Protein AF-A0A7C4C470-F1 (afdb_monomer)

Sequence (226 aa):
KDSSDTIVRKIISLYLVGYNFITVKTKDERISTLQRNTIRELVRRKLVGTEIISETSNEIKLQTLLSHPELSIENALRRMSLITVSMHDDALQALKNLDKRLATEVIQLDDEVDRFSFYIVRQLKTAIQNERILKDIKLPNPRECLGYRVIVKFVERIADHAARIAEYILALEEKPSESVFQKIYEISIFARTAFEDAIKSLFKKDYMLADQVISKVKQYCLLKMK

Radius of gyration: 20.65 Å; Cα contacts (8 Å, |Δi|>4): 253; chains: 1; bounding box: 50×32×62 Å

Secondary structure (DSSP, 8-state):
---HHHHHHHHHHHHHHT-SEEEEE-SSSPPPHHHHHHHHHHHHHH-TTEEEEEE-SSEEEEEEPP--TT--HHHHHHHHHHHHHHHHHHHHHHHHHT-HHHHHHHHHHHHHHHHHHHHHHHHHHHHHT-HHHHHHTT-SSTTHHHHHHHHHHHHHHHHHHHHHHHHHHHH-SSPPPHHHHHHHHHHHHHHHHHHHHHHHHHHHT-HHHHHHHHHHHHHHHHHH--

Solvent-accessible surface area (backbone atoms only — not comparable to full-atom values): 12038 Å² total; per-residue (Å²): 132,82,52,58,68,55,50,50,54,52,50,51,53,44,44,39,65,47,54,43,68,49,77,52,72,48,94,90,50,68,65,48,71,67,46,52,51,53,51,51,49,45,35,76,55,40,38,73,58,42,45,80,79,44,78,60,65,34,38,38,33,36,37,44,61,84,78,62,89,84,66,33,53,66,53,40,50,52,51,35,48,51,51,33,51,48,29,44,53,44,29,52,51,15,44,73,68,59,34,51,65,52,14,52,50,31,44,58,51,39,46,55,36,51,15,41,43,44,43,42,48,14,53,41,51,43,21,64,81,29,71,67,51,24,55,75,57,69,48,96,51,66,68,55,42,57,56,52,54,52,51,46,52,53,52,46,53,50,25,53,50,24,24,50,51,12,55,52,49,62,69,50,91,68,61,68,53,70,76,56,44,53,56,51,48,56,52,51,53,51,54,49,52,48,50,53,47,44,56,49,15,61,77,66,69,33,64,69,53,40,53,49,43,54,53,51,52,53,53,50,52,64,66,73,78,108

Structure (mmCIF, N/CA/C/O backbone):
data_AF-A0A7C4C470-F1
#
_entry.id   AF-A0A7C4C470-F1
#
loop_
_atom_site.group_PDB
_atom_site.id
_atom_site.type_symbol
_atom_site.label_atom_id
_atom_site.label_alt_id
_atom_site.label_comp_id
_atom_site.label_asym_id
_atom_site.label_entity_id
_atom_site.label_seq_id
_atom_site.pdbx_PDB_ins_code
_atom_site.Cartn_x
_atom_site.Cartn_y
_atom_site.Cartn_z
_atom_site.occupancy
_atom_site.B_iso_or_equiv
_atom_site.auth_seq_id
_atom_site.auth_comp_id
_atom_site.auth_asym_id
_atom_site.auth_atom_id
_atom_site.pdbx_PDB_model_num
ATOM 1 N N . LYS A 1 1 ? -7.798 -3.168 -30.071 1.00 73.19 1 LYS A N 1
ATOM 2 C CA . LYS A 1 1 ? -6.952 -2.174 -29.366 1.00 73.19 1 LYS A CA 1
ATOM 3 C C . LYS A 1 1 ? -7.155 -2.382 -27.871 1.00 73.19 1 LYS A C 1
ATOM 5 O O . LYS A 1 1 ? -8.306 -2.497 -27.473 1.00 73.19 1 LYS A O 1
ATOM 10 N N . ASP A 1 2 ? -6.097 -2.514 -27.073 1.00 89.00 2 ASP A N 1
ATOM 11 C CA . ASP A 1 2 ? -6.257 -2.715 -25.625 1.00 89.00 2 ASP A CA 1
ATOM 12 C C . ASP A 1 2 ? -6.919 -1.491 -24.974 1.00 89.00 2 ASP A C 1
ATOM 14 O O . ASP A 1 2 ? -6.622 -0.348 -25.341 1.00 89.00 2 ASP A O 1
ATOM 18 N N . SER A 1 3 ? -7.793 -1.725 -23.993 1.00 93.44 3 SER A N 1
ATOM 19 C CA . SER A 1 3 ? -8.326 -0.657 -23.142 1.00 93.44 3 SER A CA 1
ATOM 20 C C . SER A 1 3 ? -7.224 -0.041 -22.272 1.00 93.44 3 SER A C 1
ATOM 22 O O . SER A 1 3 ? -6.200 -0.682 -22.015 1.00 93.44 3 SER A O 1
ATOM 24 N N . SER A 1 4 ? -7.441 1.182 -21.776 1.00 94.88 4 SER A N 1
ATOM 25 C CA . SER A 1 4 ? -6.512 1.834 -20.841 1.00 94.88 4 SER A CA 1
ATOM 26 C C . SER A 1 4 ? -6.208 0.947 -19.627 1.00 94.88 4 SER A C 1
ATOM 28 O O . SER A 1 4 ? -5.040 0.751 -19.301 1.00 94.88 4 SER A O 1
ATOM 30 N N . ASP A 1 5 ? -7.216 0.298 -19.041 1.00 95.00 5 ASP A N 1
ATOM 31 C CA . ASP A 1 5 ? -7.024 -0.597 -17.888 1.00 95.00 5 ASP A CA 1
ATOM 32 C C . ASP A 1 5 ? -6.177 -1.825 -18.225 1.00 95.00 5 ASP A C 1
ATOM 34 O O . ASP A 1 5 ? -5.382 -2.304 -17.415 1.00 95.00 5 ASP A O 1
ATOM 38 N N . THR A 1 6 ? -6.329 -2.358 -19.439 1.00 96.75 6 THR A N 1
ATOM 39 C CA . THR A 1 6 ? -5.527 -3.498 -19.894 1.00 96.75 6 THR A CA 1
ATOM 40 C C . THR A 1 6 ? -4.066 -3.094 -20.056 1.00 96.75 6 THR A C 1
ATOM 42 O O . THR A 1 6 ? -3.177 -3.850 -19.659 1.00 96.75 6 THR A O 1
ATOM 45 N N . ILE A 1 7 ? -3.810 -1.889 -20.570 1.00 96.25 7 ILE A N 1
ATOM 46 C CA . ILE A 1 7 ? -2.459 -1.325 -20.661 1.00 96.25 7 ILE A CA 1
ATOM 47 C C . ILE A 1 7 ? -1.867 -1.138 -19.260 1.00 96.25 7 ILE A C 1
ATOM 49 O O . ILE A 1 7 ? -0.745 -1.583 -19.018 1.00 96.25 7 ILE A O 1
ATOM 53 N N . VAL A 1 8 ? -2.634 -0.572 -18.323 1.00 97.25 8 VAL A N 1
ATOM 54 C CA . VAL A 1 8 ? -2.222 -0.405 -16.921 1.00 97.25 8 VAL A CA 1
ATOM 55 C C . VAL A 1 8 ? -1.815 -1.741 -16.302 1.00 97.25 8 VAL A C 1
ATOM 57 O O . VAL A 1 8 ? -0.697 -1.868 -15.802 1.00 97.25 8 VAL A O 1
ATOM 60 N N . ARG A 1 9 ? -2.668 -2.769 -16.403 1.00 97.56 9 ARG A N 1
ATOM 61 C CA . ARG A 1 9 ? -2.375 -4.108 -15.861 1.00 97.56 9 ARG A CA 1
ATOM 62 C C . ARG A 1 9 ? -1.108 -4.717 -16.462 1.00 97.56 9 ARG A C 1
ATOM 64 O O . ARG A 1 9 ? -0.321 -5.322 -15.731 1.00 97.56 9 ARG A O 1
ATOM 71 N N . LYS A 1 10 ? -0.878 -4.543 -17.769 1.00 97.69 10 LYS A N 1
ATOM 72 C CA . LYS A 1 10 ? 0.341 -5.022 -18.443 1.00 97.69 10 LYS A CA 1
ATOM 73 C C . LYS A 1 10 ? 1.591 -4.299 -17.940 1.00 97.69 10 LYS A C 1
ATOM 75 O O . LYS A 1 10 ? 2.573 -4.966 -17.619 1.00 97.69 10 LYS A O 1
ATOM 80 N N . ILE A 1 11 ? 1.549 -2.970 -17.822 1.00 98.12 11 ILE A N 1
ATOM 81 C CA . ILE A 1 11 ? 2.679 -2.175 -17.314 1.00 98.12 11 ILE A CA 1
ATOM 82 C C . ILE A 1 11 ? 2.996 -2.564 -15.867 1.00 98.12 11 ILE A C 1
ATOM 84 O O . ILE A 1 11 ? 4.151 -2.865 -15.574 1.00 98.12 11 ILE A O 1
ATOM 88 N N . ILE A 1 12 ? 1.989 -2.632 -14.985 1.00 97.88 12 ILE A N 1
ATOM 89 C CA . ILE A 1 12 ? 2.172 -3.060 -13.588 1.00 97.88 12 ILE A CA 1
ATOM 90 C C . ILE A 1 12 ? 2.790 -4.459 -13.542 1.00 97.88 12 ILE A C 1
ATOM 92 O O . ILE A 1 12 ? 3.759 -4.677 -12.824 1.00 97.88 12 ILE A O 1
ATOM 96 N N . SER A 1 13 ? 2.292 -5.406 -14.340 1.00 97.69 13 SER A N 1
ATOM 97 C CA . SER A 1 13 ? 2.820 -6.777 -14.357 1.00 97.69 13 SER A CA 1
ATOM 98 C C . SER A 1 13 ? 4.306 -6.819 -14.728 1.00 97.69 13 SER A C 1
ATOM 100 O O . SER A 1 13 ? 5.096 -7.456 -14.030 1.00 97.69 13 SER A O 1
ATOM 102 N N . LEU A 1 14 ? 4.706 -6.102 -15.783 1.00 97.12 14 LEU A N 1
ATOM 103 C CA . LEU A 1 14 ? 6.106 -6.014 -16.213 1.00 97.12 14 LEU A CA 1
ATOM 104 C C . LEU A 1 14 ? 6.978 -5.285 -15.179 1.00 97.12 14 LEU A C 1
ATOM 106 O O . LEU A 1 14 ? 8.097 -5.721 -14.899 1.00 97.12 14 LEU A O 1
ATOM 110 N N . TYR A 1 15 ? 6.452 -4.224 -14.561 1.00 96.38 15 TYR A N 1
ATOM 111 C CA . TYR A 1 15 ? 7.124 -3.521 -13.472 1.00 96.38 15 TYR A CA 1
ATOM 112 C C . TYR A 1 15 ? 7.362 -4.447 -12.275 1.00 96.38 15 TYR A C 1
ATOM 114 O O . TYR A 1 15 ? 8.484 -4.541 -11.781 1.00 96.38 15 TYR A O 1
ATOM 122 N N . LEU A 1 16 ? 6.345 -5.188 -11.836 1.00 95.31 16 LEU A N 1
ATOM 123 C CA . LEU A 1 16 ? 6.461 -6.096 -10.699 1.00 95.31 16 LEU A CA 1
ATOM 124 C C . LEU A 1 16 ? 7.434 -7.245 -10.974 1.00 95.31 16 LEU A C 1
ATOM 126 O O . LEU A 1 16 ? 8.057 -7.730 -10.039 1.00 95.31 16 LEU A O 1
ATOM 130 N N . VAL A 1 17 ? 7.566 -7.709 -12.221 1.00 93.06 17 VAL A N 1
ATOM 131 C CA . VAL A 1 17 ? 8.538 -8.757 -12.591 1.00 93.06 17 VAL A CA 1
ATOM 132 C C . VAL A 1 17 ? 9.989 -8.258 -12.536 1.00 93.06 17 VAL A C 1
ATOM 134 O O . VAL A 1 17 ? 10.883 -9.073 -12.345 1.00 93.06 17 VAL A O 1
ATOM 137 N N . GLY A 1 18 ? 10.228 -6.946 -12.629 1.00 90.56 18 GLY A N 1
ATOM 138 C CA . GLY A 1 18 ? 11.573 -6.366 -12.535 1.00 90.56 18 GLY A CA 1
ATOM 139 C C . GLY A 1 18 ? 12.142 -5.840 -13.855 1.00 90.56 18 GLY A C 1
ATOM 140 O O . GLY A 1 18 ? 13.315 -5.480 -13.908 1.00 90.56 18 GLY A O 1
ATOM 141 N N . TYR A 1 19 ? 11.344 -5.740 -14.928 1.00 93.06 19 TYR A N 1
ATOM 142 C CA . TYR A 1 19 ? 11.820 -5.147 -16.185 1.00 93.06 19 TYR A CA 1
ATOM 143 C C . TYR A 1 19 ? 12.170 -3.668 -15.993 1.00 93.06 19 TYR A C 1
ATOM 145 O O . TYR A 1 19 ? 11.363 -2.904 -15.464 1.00 93.06 19 TYR A O 1
ATOM 153 N N . ASN A 1 20 ? 13.372 -3.257 -16.404 1.00 92.38 20 ASN A N 1
ATOM 154 C CA . ASN A 1 20 ? 13.827 -1.861 -16.310 1.00 92.38 20 ASN A CA 1
ATOM 155 C C . ASN A 1 20 ? 13.357 -0.997 -17.481 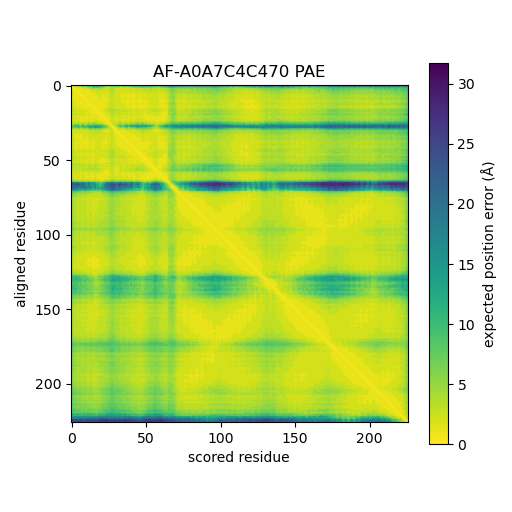1.00 92.38 20 ASN A C 1
ATOM 157 O O . ASN A 1 20 ? 13.282 0.213 -17.334 1.00 92.38 20 ASN A O 1
ATOM 161 N N . PHE A 1 21 ? 13.036 -1.603 -18.623 1.00 96.25 21 PHE A N 1
ATOM 162 C CA . PHE A 1 21 ? 12.519 -0.903 -19.792 1.00 96.25 21 PHE A CA 1
ATOM 163 C C . PHE A 1 21 ? 11.187 -1.519 -20.197 1.00 96.25 21 PHE A C 1
ATOM 165 O O . PHE A 1 21 ? 11.098 -2.730 -20.410 1.00 96.25 21 PHE A O 1
ATOM 172 N N . ILE A 1 22 ? 10.155 -0.687 -20.315 1.00 97.81 22 ILE A N 1
ATOM 173 C CA . ILE A 1 22 ? 8.828 -1.096 -20.783 1.00 97.81 22 ILE A CA 1
ATOM 174 C C . ILE A 1 22 ? 8.473 -0.206 -21.967 1.00 97.81 22 ILE A C 1
ATOM 176 O O . ILE A 1 22 ? 8.469 1.015 -21.853 1.00 97.81 22 ILE A O 1
ATOM 180 N N . THR A 1 23 ? 8.181 -0.812 -23.117 1.00 97.81 23 THR A N 1
ATOM 181 C CA . THR A 1 23 ? 7.761 -0.081 -24.320 1.00 97.81 23 THR A CA 1
ATOM 182 C C . THR A 1 23 ? 6.313 -0.415 -24.645 1.00 97.81 23 THR A C 1
ATOM 184 O O . THR A 1 23 ? 5.984 -1.566 -24.938 1.00 97.81 23 THR A O 1
ATOM 187 N N . VAL A 1 24 ? 5.452 0.597 -24.614 1.00 96.69 24 VAL A N 1
ATOM 188 C CA . VAL A 1 24 ? 4.072 0.521 -25.096 1.00 96.69 24 VAL A CA 1
ATOM 189 C C . VAL A 1 24 ? 4.072 1.005 -26.538 1.00 96.69 24 VAL A C 1
ATOM 191 O O . VAL A 1 24 ? 4.379 2.165 -26.786 1.00 96.69 24 VAL A O 1
ATOM 194 N N . LYS A 1 25 ? 3.744 0.131 -27.494 1.00 94.94 25 LYS A N 1
ATOM 195 C CA . LYS A 1 25 ? 3.747 0.465 -28.925 1.00 94.94 25 LYS A CA 1
ATOM 196 C C . LYS A 1 25 ? 2.486 -0.006 -29.638 1.00 94.94 25 LYS A C 1
ATOM 198 O O . LYS A 1 25 ? 1.935 -1.059 -29.310 1.00 94.94 25 LYS A O 1
ATOM 203 N N . THR A 1 26 ? 2.074 0.740 -30.652 1.00 92.19 26 THR A N 1
ATOM 204 C CA . THR A 1 26 ? 0.993 0.394 -31.585 1.00 92.19 26 THR A CA 1
ATOM 205 C C . THR A 1 26 ? 1.560 0.250 -32.999 1.00 92.19 26 THR A C 1
ATOM 207 O O . THR A 1 26 ? 2.539 0.906 -33.345 1.00 92.19 26 THR A O 1
ATOM 210 N N . LYS A 1 27 ? 0.984 -0.651 -33.810 1.00 83.00 27 LYS A N 1
ATOM 211 C CA . LYS A 1 27 ? 1.478 -0.924 -35.173 1.00 83.00 27 LYS A CA 1
ATOM 212 C C . LYS A 1 27 ? 1.103 0.193 -36.153 1.00 83.00 27 LYS A C 1
ATOM 214 O O . LYS A 1 27 ? 1.997 0.819 -36.701 1.00 83.00 27 LYS A O 1
ATOM 219 N N . ASP A 1 28 ? -0.192 0.493 -36.274 1.00 77.50 28 ASP A N 1
ATOM 220 C CA . ASP A 1 28 ? -0.704 1.349 -37.361 1.00 77.50 28 ASP A CA 1
ATOM 221 C C . ASP A 1 28 ? -1.528 2.554 -36.876 1.00 77.50 28 ASP A C 1
ATOM 223 O O . ASP A 1 28 ? -1.956 3.393 -37.661 1.00 77.50 28 ASP A O 1
ATOM 227 N N . GLU A 1 29 ? -1.756 2.674 -35.567 1.00 85.31 29 GLU A N 1
ATOM 228 C CA . GLU A 1 29 ? -2.617 3.712 -34.996 1.00 85.31 29 GLU A CA 1
ATOM 229 C C . GLU A 1 29 ? -1.885 4.566 -33.969 1.00 85.31 29 GLU A C 1
ATOM 231 O O . GLU A 1 29 ? -0.966 4.105 -33.295 1.00 85.31 29 GLU A O 1
ATOM 236 N N . ARG A 1 30 ? -2.361 5.796 -33.759 1.00 91.69 30 ARG A N 1
ATOM 237 C CA . ARG A 1 30 ? -1.911 6.611 -32.631 1.00 91.69 30 ARG A CA 1
ATOM 238 C C . ARG A 1 30 ? -2.409 6.031 -31.304 1.00 91.69 30 ARG A C 1
ATOM 240 O O . ARG A 1 30 ? -3.561 5.590 -31.191 1.00 91.69 30 ARG A O 1
ATOM 247 N N . ILE A 1 31 ? -1.558 6.092 -30.283 1.00 94.31 31 ILE A N 1
ATOM 248 C CA . ILE A 1 31 ? -1.981 5.940 -28.883 1.00 94.31 31 ILE A CA 1
ATOM 249 C C . ILE A 1 31 ? -2.969 7.078 -28.597 1.00 94.31 31 ILE A C 1
ATOM 251 O O . ILE A 1 31 ? -2.751 8.201 -29.057 1.00 94.31 31 ILE A O 1
ATOM 255 N N . SER A 1 32 ? -4.087 6.818 -27.922 1.00 94.56 32 SER A N 1
ATOM 256 C CA . SER A 1 32 ? -5.081 7.871 -27.663 1.00 94.56 32 SER A CA 1
ATOM 257 C C . SER A 1 32 ? -4.629 8.812 -26.541 1.00 94.56 32 SER A C 1
ATOM 259 O O . SER A 1 32 ? -3.809 8.446 -25.699 1.00 94.56 32 SER A O 1
ATOM 261 N N . THR A 1 33 ? -5.178 10.029 -26.491 1.00 94.75 33 THR A N 1
ATOM 262 C CA . THR A 1 33 ? -4.911 10.973 -25.388 1.00 94.75 33 THR A CA 1
ATOM 263 C C . THR A 1 33 ? -5.307 10.390 -24.032 1.00 94.75 33 THR A C 1
ATOM 265 O O . THR A 1 33 ? -4.574 10.550 -23.061 1.00 94.75 33 THR A O 1
ATOM 268 N N . LEU A 1 34 ? -6.413 9.640 -23.979 1.00 95.19 34 LEU A N 1
ATOM 269 C CA . LEU A 1 34 ? -6.835 8.929 -22.775 1.00 95.19 34 LEU A CA 1
ATOM 270 C C . LEU A 1 34 ? -5.771 7.921 -22.320 1.00 95.19 34 LEU A C 1
ATOM 272 O O . LEU A 1 34 ? -5.354 7.964 -21.171 1.00 95.19 34 LEU A O 1
ATOM 276 N N . GLN A 1 35 ? -5.281 7.065 -23.224 1.00 95.81 35 GLN A N 1
ATOM 277 C CA . GLN A 1 35 ? -4.246 6.075 -22.900 1.00 95.81 35 GLN A CA 1
ATOM 278 C C . GLN A 1 35 ? -2.951 6.739 -22.413 1.00 95.81 35 GLN A C 1
ATOM 280 O O . GLN A 1 35 ? -2.376 6.290 -21.424 1.00 95.81 35 GLN A O 1
ATOM 285 N N . ARG A 1 36 ? -2.519 7.832 -23.059 1.00 95.88 36 ARG A N 1
ATOM 286 C CA . ARG A 1 36 ? -1.349 8.616 -22.622 1.00 95.88 36 ARG A CA 1
ATOM 287 C C . ARG A 1 36 ? -1.507 9.123 -21.198 1.00 95.88 36 ARG A C 1
ATOM 289 O O . ARG A 1 36 ? -0.630 8.905 -20.369 1.00 95.88 36 ARG A O 1
ATOM 296 N N . ASN A 1 37 ? -2.633 9.774 -20.914 1.00 96.81 37 ASN A N 1
ATOM 297 C CA . ASN A 1 37 ? -2.895 10.341 -19.597 1.00 96.81 37 ASN A CA 1
ATOM 298 C C . ASN A 1 37 ? -2.976 9.242 -18.533 1.00 96.81 37 ASN A C 1
ATOM 300 O O . ASN A 1 37 ? -2.362 9.384 -17.482 1.00 96.81 37 ASN A O 1
ATOM 304 N N . THR A 1 38 ? -3.621 8.109 -18.829 1.00 97.12 38 THR A N 1
ATOM 305 C CA . THR A 1 38 ? -3.645 6.962 -17.912 1.00 97.12 38 THR A CA 1
ATOM 306 C C . THR A 1 38 ? -2.239 6.424 -17.619 1.00 97.12 38 THR A C 1
ATOM 308 O O . THR A 1 38 ? -1.931 6.126 -16.469 1.00 97.12 38 THR A O 1
ATOM 311 N N . ILE A 1 39 ? -1.364 6.319 -18.627 1.00 97.69 39 ILE A N 1
ATOM 312 C CA . ILE A 1 39 ? 0.020 5.856 -18.429 1.00 97.69 39 ILE A CA 1
ATOM 313 C C . ILE A 1 39 ? 0.816 6.859 -17.584 1.00 97.69 39 ILE A C 1
ATOM 315 O O . ILE A 1 39 ? 1.524 6.444 -16.669 1.00 97.69 39 ILE A O 1
ATOM 319 N N . ARG A 1 40 ? 0.677 8.165 -17.844 1.00 97.38 40 ARG A N 1
ATOM 320 C CA . ARG A 1 40 ? 1.327 9.223 -17.048 1.00 97.38 40 ARG A CA 1
ATOM 321 C C . ARG A 1 40 ? 0.899 9.173 -15.585 1.00 97.38 40 ARG A C 1
ATOM 323 O O . ARG A 1 40 ? 1.754 9.187 -14.703 1.00 97.38 40 ARG A O 1
ATOM 330 N N . GLU A 1 41 ? -0.402 9.046 -15.333 1.00 96.75 41 GLU A N 1
ATOM 331 C CA . GLU A 1 41 ? -0.938 8.926 -13.976 1.00 96.75 41 GLU A CA 1
ATOM 332 C C . GLU A 1 41 ? -0.441 7.665 -13.271 1.00 96.75 41 GLU A C 1
ATOM 334 O O . GLU A 1 41 ? 0.001 7.740 -12.126 1.00 96.75 41 GLU A O 1
ATOM 339 N N . LEU A 1 42 ? -0.433 6.522 -13.964 1.00 97.00 42 LEU A N 1
ATOM 340 C CA . LEU A 1 42 ? 0.104 5.276 -13.421 1.00 97.00 42 LEU A CA 1
ATOM 341 C C . LEU A 1 42 ? 1.568 5.434 -12.991 1.00 97.00 42 LEU A C 1
ATOM 343 O O . LEU A 1 42 ? 1.925 5.059 -11.873 1.00 97.00 42 LEU A O 1
ATOM 347 N N . VAL A 1 43 ? 2.408 5.981 -13.874 1.00 95.75 43 VAL A N 1
ATOM 348 C CA . VAL A 1 43 ? 3.839 6.175 -13.607 1.00 95.75 43 VAL A CA 1
ATOM 349 C C . VAL A 1 43 ? 4.032 7.084 -12.394 1.00 95.75 43 VAL A C 1
ATOM 351 O O . VAL A 1 43 ? 4.713 6.696 -11.445 1.00 95.75 43 VAL A O 1
ATOM 354 N N . ARG A 1 44 ? 3.353 8.237 -12.375 1.00 93.94 44 ARG A N 1
ATOM 355 C CA . ARG A 1 44 ? 3.454 9.229 -11.297 1.00 93.94 44 ARG A CA 1
ATOM 356 C C . ARG A 1 44 ? 3.005 8.683 -9.94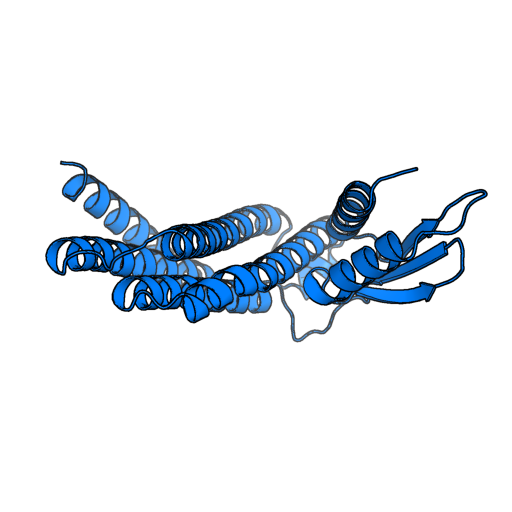1 1.00 93.94 44 ARG A C 1
ATOM 358 O O . ARG A 1 44 ? 3.665 8.941 -8.936 1.00 93.94 44 ARG A O 1
ATOM 365 N N . ARG A 1 45 ? 1.875 7.969 -9.910 1.00 93.69 45 ARG A N 1
ATOM 366 C CA . ARG A 1 45 ? 1.195 7.596 -8.660 1.00 93.69 45 ARG A CA 1
ATOM 367 C C . ARG A 1 45 ? 1.596 6.228 -8.119 1.00 93.69 45 ARG A C 1
ATOM 369 O O . ARG A 1 45 ? 1.570 6.053 -6.913 1.00 93.69 45 ARG A O 1
ATOM 376 N N . LYS A 1 46 ? 1.963 5.257 -8.963 1.00 94.25 46 LYS A N 1
ATOM 377 C CA . LYS A 1 46 ? 2.131 3.854 -8.522 1.00 94.25 46 LYS A CA 1
ATOM 378 C C . LYS A 1 46 ? 3.530 3.279 -8.739 1.00 94.25 46 LYS A C 1
ATOM 380 O O . LYS A 1 46 ? 3.902 2.338 -8.044 1.00 94.25 46 LYS A O 1
ATOM 385 N N . LEU A 1 47 ? 4.314 3.785 -9.695 1.00 94.62 47 LEU A N 1
ATOM 386 C CA . LEU A 1 47 ? 5.546 3.114 -10.138 1.00 94.62 47 LEU A CA 1
ATOM 387 C C . LEU A 1 47 ? 6.803 3.857 -9.674 1.00 94.62 47 LEU A C 1
ATOM 389 O O . LEU A 1 47 ? 7.420 4.607 -10.428 1.00 94.62 47 LEU A O 1
ATOM 393 N N . VAL A 1 48 ? 7.216 3.618 -8.427 1.00 92.19 48 VAL A N 1
ATOM 394 C CA . VAL A 1 48 ? 8.424 4.231 -7.845 1.00 92.19 48 VAL A CA 1
ATOM 395 C C . VAL A 1 48 ? 9.643 4.037 -8.751 1.00 92.19 48 VAL A C 1
ATOM 397 O O . VAL A 1 48 ? 9.920 2.921 -9.205 1.00 92.19 48 VAL A O 1
ATOM 400 N N . GLY A 1 49 ? 10.370 5.136 -8.983 1.00 90.69 49 GLY A N 1
ATOM 401 C CA . GLY A 1 49 ? 11.608 5.168 -9.763 1.00 90.69 49 GLY A CA 1
ATOM 402 C C . GLY A 1 49 ? 11.414 4.980 -11.267 1.00 90.69 49 GLY A C 1
ATOM 403 O O . GLY A 1 49 ? 12.392 4.703 -11.955 1.00 90.69 49 GLY A O 1
ATOM 404 N N . THR A 1 50 ? 10.180 5.063 -11.772 1.00 94.12 50 THR A N 1
ATOM 405 C CA . THR A 1 50 ? 9.878 4.923 -13.201 1.00 94.12 50 THR A CA 1
ATOM 406 C C . THR A 1 50 ? 9.631 6.281 -13.831 1.00 94.12 50 THR A C 1
ATOM 408 O O . THR A 1 50 ? 8.827 7.050 -13.325 1.00 94.12 50 THR A O 1
ATOM 411 N N . GLU A 1 51 ? 10.275 6.528 -14.966 1.00 95.38 51 GLU A N 1
ATOM 412 C CA . GLU A 1 51 ? 10.149 7.758 -15.743 1.00 95.38 51 GLU A CA 1
ATOM 413 C C . GLU A 1 51 ? 9.744 7.450 -17.185 1.00 95.38 51 GLU A C 1
ATOM 415 O O . GLU A 1 51 ? 10.088 6.401 -17.742 1.00 95.38 51 GLU A O 1
ATOM 420 N N . ILE A 1 52 ? 9.023 8.381 -17.810 1.00 97.19 52 ILE A N 1
ATOM 421 C CA . ILE A 1 52 ? 8.741 8.336 -19.248 1.00 97.19 52 ILE A CA 1
ATOM 422 C C . ILE A 1 52 ? 9.920 8.992 -19.968 1.00 97.19 52 ILE A C 1
ATOM 424 O O . ILE A 1 52 ? 10.081 10.207 -19.917 1.00 97.19 52 ILE A O 1
ATOM 428 N N . ILE A 1 53 ? 10.737 8.193 -20.654 1.00 97.19 53 ILE A N 1
ATOM 429 C CA . ILE A 1 53 ? 11.968 8.676 -21.309 1.00 97.19 53 ILE A CA 1
ATOM 430 C C . ILE A 1 53 ? 11.762 9.071 -22.773 1.00 97.19 53 ILE A C 1
ATOM 432 O O . ILE A 1 53 ? 12.589 9.762 -23.361 1.00 97.19 53 ILE A O 1
ATOM 436 N N . SER A 1 54 ? 10.682 8.602 -23.394 1.00 96.44 54 SER A N 1
ATOM 437 C CA . SER A 1 54 ? 10.324 8.958 -24.764 1.00 96.44 54 SER A CA 1
ATOM 438 C C . SER A 1 54 ? 8.837 8.738 -24.986 1.00 96.44 54 SER A C 1
ATOM 440 O O . SER A 1 54 ? 8.276 7.728 -24.553 1.00 96.44 54 SER A O 1
ATOM 442 N N . GLU A 1 55 ? 8.208 9.675 -25.685 1.00 95.31 55 GLU A N 1
ATOM 443 C CA . GLU A 1 55 ? 6.805 9.605 -26.061 1.00 95.31 55 GLU A CA 1
ATOM 444 C C . GLU A 1 55 ? 6.628 10.126 -27.490 1.00 95.31 55 GLU A C 1
ATOM 446 O O . GLU A 1 55 ? 6.968 11.265 -27.809 1.00 95.31 55 GLU A O 1
ATOM 451 N N . THR A 1 56 ? 6.083 9.279 -28.358 1.00 94.81 56 THR A N 1
ATOM 452 C CA . THR A 1 56 ? 5.743 9.602 -29.744 1.00 94.81 56 THR A CA 1
ATOM 453 C C . THR A 1 56 ? 4.252 9.354 -29.999 1.00 94.81 56 THR A C 1
ATOM 455 O O . THR A 1 56 ? 3.450 9.063 -29.102 1.00 94.81 56 THR A O 1
ATOM 458 N N . SER A 1 57 ? 3.827 9.486 -31.259 1.00 93.44 57 SER A N 1
ATOM 459 C CA . SER A 1 57 ? 2.421 9.295 -31.611 1.00 93.44 57 SER A CA 1
ATOM 460 C C . SER A 1 57 ? 1.940 7.838 -31.460 1.00 93.44 57 SER A C 1
ATOM 462 O O . SER A 1 57 ? 0.754 7.627 -31.187 1.00 93.44 57 SER A O 1
ATOM 464 N N . ASN A 1 58 ? 2.845 6.860 -31.562 1.00 94.81 58 ASN A N 1
ATOM 465 C CA . ASN A 1 58 ? 2.576 5.415 -31.552 1.00 94.81 58 ASN A CA 1
ATOM 466 C C . ASN A 1 58 ? 3.446 4.618 -30.555 1.00 94.81 58 ASN A C 1
ATOM 468 O O . ASN A 1 58 ? 3.311 3.398 -30.476 1.00 94.81 58 AS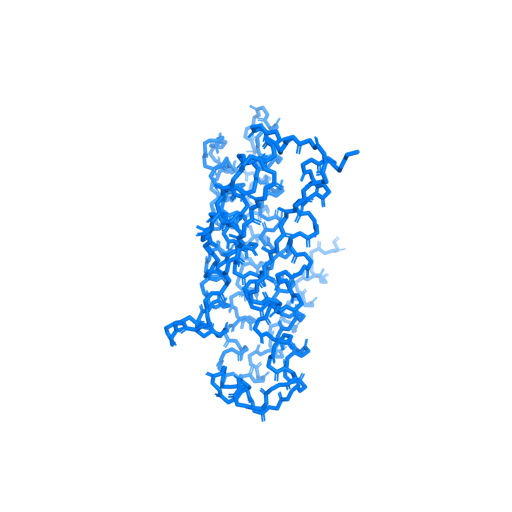N A O 1
ATOM 472 N N . GLU A 1 59 ? 4.321 5.274 -29.787 1.00 96.25 59 GLU A N 1
ATOM 473 C CA . GLU A 1 59 ? 5.222 4.621 -28.832 1.00 96.25 59 GLU A CA 1
ATOM 474 C C . G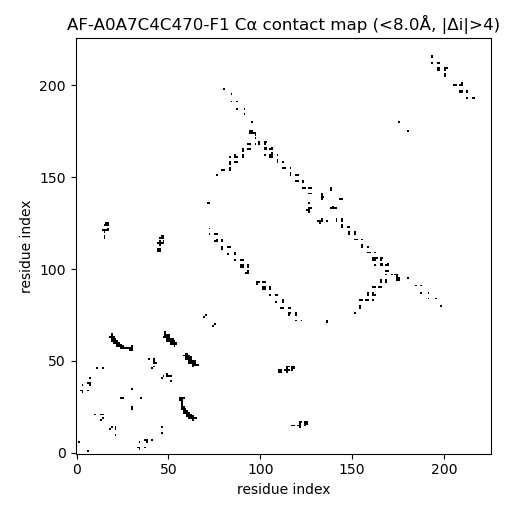LU A 1 59 ? 5.373 5.434 -27.534 1.00 96.25 59 GLU A C 1
ATOM 476 O O . GLU A 1 59 ? 5.473 6.658 -27.568 1.00 96.25 59 GLU A O 1
ATOM 481 N N . ILE A 1 60 ? 5.416 4.753 -26.387 1.00 97.81 60 ILE A N 1
ATOM 482 C CA . ILE A 1 60 ? 5.804 5.310 -25.084 1.00 97.81 60 ILE A CA 1
ATOM 483 C C . ILE A 1 60 ? 6.837 4.376 -24.457 1.00 97.81 60 ILE A C 1
ATOM 485 O O . ILE A 1 60 ? 6.587 3.175 -24.319 1.00 97.81 60 ILE A O 1
ATOM 489 N N . LYS A 1 61 ? 7.985 4.924 -24.057 1.00 98.06 61 LYS A N 1
ATOM 490 C CA . LYS A 1 61 ? 9.062 4.192 -23.381 1.00 98.06 61 LYS A CA 1
ATOM 491 C C . LYS A 1 61 ? 9.160 4.619 -21.928 1.00 98.06 61 LYS A C 1
ATOM 493 O O . LYS A 1 61 ? 9.333 5.798 -21.627 1.00 98.06 61 LYS A O 1
ATOM 498 N N . LEU A 1 62 ? 9.085 3.631 -21.049 1.00 98.00 62 LEU A N 1
ATOM 499 C CA . LEU A 1 62 ? 9.256 3.770 -19.613 1.00 98.00 62 LEU A CA 1
ATOM 500 C C . LEU A 1 62 ? 10.610 3.190 -19.220 1.00 98.00 62 LEU A C 1
ATOM 502 O O . LEU A 1 62 ? 10.975 2.108 -19.695 1.00 98.00 62 LEU A O 1
ATOM 506 N N . GLN A 1 63 ? 11.308 3.875 -18.325 1.00 96.62 63 GLN A N 1
ATOM 507 C CA . GLN A 1 63 ? 12.530 3.381 -17.710 1.00 96.62 63 GLN A CA 1
ATOM 508 C C . GLN A 1 63 ? 12.400 3.420 -16.193 1.00 96.62 63 GLN A C 1
ATOM 510 O O . GLN A 1 63 ? 12.139 4.472 -15.621 1.00 96.62 63 GLN A O 1
ATOM 515 N N . THR A 1 64 ? 12.621 2.283 -15.542 1.00 93.06 64 THR A N 1
ATOM 516 C CA . THR A 1 64 ? 12.786 2.213 -14.092 1.00 93.06 64 THR A CA 1
ATOM 517 C C . THR A 1 64 ? 14.269 2.304 -13.756 1.00 93.06 64 THR A C 1
ATOM 519 O O . THR A 1 64 ? 15.061 1.450 -14.164 1.00 93.06 64 THR A O 1
ATOM 522 N N . LEU A 1 65 ? 14.650 3.344 -13.022 1.00 84.06 65 LEU A N 1
ATOM 523 C CA . LEU A 1 65 ? 16.022 3.587 -12.592 1.00 84.06 65 LEU A CA 1
ATOM 524 C C . LEU A 1 65 ? 16.315 2.787 -11.315 1.00 84.06 65 LEU A C 1
ATOM 526 O O . LEU A 1 65 ? 15.533 2.794 -10.363 1.00 84.06 65 LEU A O 1
ATOM 530 N N . LEU A 1 66 ? 17.433 2.056 -11.306 1.00 66.31 66 LEU A N 1
ATOM 531 C CA . LEU A 1 66 ? 17.820 1.210 -10.178 1.00 66.31 66 LEU A CA 1
ATOM 532 C C . LEU A 1 66 ? 18.432 2.037 -9.033 1.00 66.31 66 LEU A C 1
ATOM 534 O O . LEU A 1 66 ? 19.441 2.710 -9.206 1.00 66.31 66 LEU A O 1
ATOM 538 N N . SER A 1 67 ? 17.794 1.881 -7.869 1.00 60.03 67 SER A N 1
ATOM 539 C CA . SER A 1 67 ? 18.198 2.188 -6.487 1.00 60.03 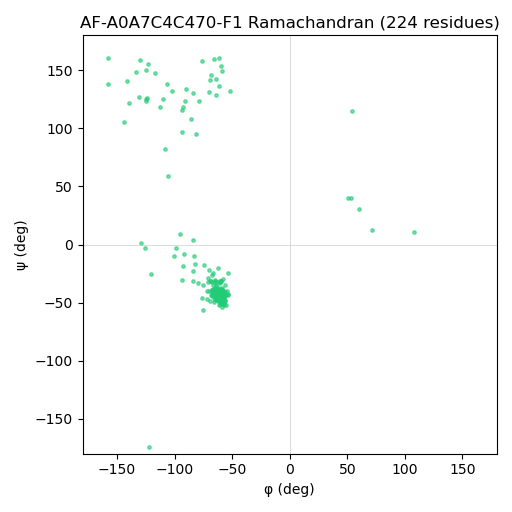67 SER A CA 1
ATOM 540 C C . SER A 1 67 ? 18.671 3.602 -6.141 1.00 60.03 67 SER A C 1
ATOM 542 O O . SER A 1 67 ? 19.783 4.017 -6.457 1.00 60.03 67 SER A O 1
ATOM 544 N N . HIS A 1 68 ? 17.866 4.248 -5.295 1.00 55.72 68 HIS A N 1
ATOM 545 C CA . HIS A 1 68 ? 18.332 5.221 -4.318 1.00 55.72 68 HIS A CA 1
ATOM 546 C C . HIS A 1 68 ? 18.628 4.465 -3.004 1.00 55.72 68 HIS A C 1
ATOM 548 O O . HIS A 1 68 ? 17.716 3.801 -2.500 1.00 55.72 68 HIS A O 1
ATOM 554 N N . PRO A 1 69 ? 19.848 4.525 -2.435 1.00 57.47 69 PRO A N 1
ATOM 555 C CA . PRO A 1 69 ? 20.193 3.832 -1.185 1.00 57.47 69 PRO A CA 1
ATOM 556 C C . PRO A 1 69 ? 19.251 4.150 -0.010 1.00 57.47 69 PRO A C 1
ATOM 558 O O . PRO A 1 69 ? 19.107 3.347 0.910 1.00 57.47 69 PRO A O 1
ATOM 561 N N . GLU A 1 70 ? 18.583 5.305 -0.046 1.00 60.03 70 GLU A N 1
ATOM 562 C CA . GLU A 1 70 ? 17.681 5.760 1.017 1.00 60.03 70 GLU A CA 1
ATOM 563 C C . GLU A 1 70 ? 16.331 5.018 1.049 1.00 60.03 70 GLU A C 1
ATOM 565 O O . GLU A 1 70 ? 15.658 5.019 2.086 1.00 60.03 70 GLU A O 1
ATOM 570 N N . LEU A 1 71 ? 15.939 4.335 -0.036 1.00 73.56 71 LEU A N 1
ATOM 571 C CA . LEU A 1 71 ? 14.670 3.603 -0.122 1.00 73.56 71 LEU A CA 1
ATOM 572 C C . LEU A 1 71 ? 14.869 2.083 -0.035 1.0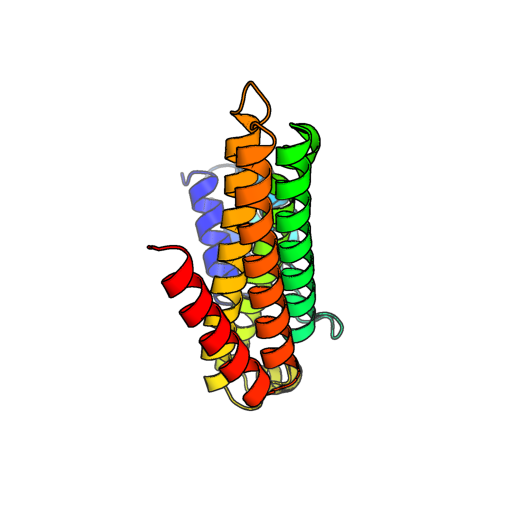0 73.56 71 LEU A C 1
ATOM 574 O O . LEU A 1 71 ? 14.496 1.334 -0.929 1.00 73.56 71 LEU A O 1
ATOM 578 N N . SER A 1 72 ? 15.456 1.598 1.058 1.00 84.25 72 SER A N 1
ATOM 579 C CA . SER A 1 72 ? 15.510 0.154 1.331 1.00 84.25 72 SER A CA 1
ATOM 580 C C . SER A 1 72 ? 14.103 -0.455 1.474 1.00 84.25 72 SER A C 1
ATOM 582 O O . SER A 1 72 ? 13.137 0.251 1.771 1.00 84.25 72 SER A O 1
ATOM 584 N N . ILE A 1 73 ? 13.980 -1.783 1.328 1.00 88.12 73 ILE A N 1
ATOM 585 C CA . ILE A 1 73 ? 12.711 -2.496 1.582 1.00 88.12 73 ILE A CA 1
ATOM 586 C C . ILE A 1 73 ? 12.211 -2.239 3.004 1.00 88.12 73 ILE A C 1
ATOM 588 O O . ILE A 1 73 ? 11.020 -2.020 3.203 1.00 88.12 73 ILE A O 1
ATOM 592 N N . GLU A 1 74 ? 13.115 -2.219 3.983 1.00 88.81 74 GLU A N 1
ATOM 593 C CA . GLU A 1 74 ? 12.761 -1.942 5.372 1.00 88.81 74 GLU A CA 1
ATOM 594 C C . GLU A 1 74 ? 12.216 -0.517 5.539 1.00 88.81 74 GLU A C 1
ATOM 596 O O . GLU A 1 74 ? 11.167 -0.332 6.149 1.00 88.81 74 GLU A O 1
ATOM 601 N N . ASN A 1 75 ? 12.869 0.488 4.945 1.00 89.94 75 ASN A N 1
ATOM 602 C CA . ASN A 1 75 ? 12.410 1.879 5.003 1.00 89.94 75 ASN A CA 1
ATOM 603 C C . ASN A 1 75 ? 11.066 2.062 4.290 1.00 89.94 75 ASN A C 1
ATOM 605 O O . ASN A 1 75 ? 10.184 2.744 4.812 1.00 89.94 75 ASN A O 1
ATOM 609 N N . ALA A 1 76 ? 10.894 1.438 3.122 1.00 92.81 76 ALA A N 1
ATOM 610 C CA . ALA A 1 76 ? 9.634 1.449 2.391 1.00 92.81 76 ALA A CA 1
ATOM 611 C C . ALA A 1 76 ? 8.514 0.798 3.216 1.00 92.81 76 ALA A C 1
ATOM 613 O O . ALA A 1 76 ? 7.452 1.393 3.366 1.00 92.81 76 ALA A O 1
ATOM 614 N N . LEU A 1 77 ? 8.768 -0.362 3.832 1.00 95.56 77 LEU A N 1
ATOM 615 C CA . LEU A 1 77 ? 7.793 -1.046 4.685 1.00 95.56 77 LEU A CA 1
ATOM 616 C C . LEU A 1 77 ? 7.463 -0.240 5.950 1.00 95.56 77 LEU A C 1
ATOM 618 O O . LEU A 1 77 ? 6.303 -0.194 6.357 1.00 95.56 77 LEU A O 1
ATOM 622 N N . ARG A 1 78 ? 8.450 0.430 6.561 1.00 95.00 78 ARG A N 1
ATOM 623 C CA . ARG A 1 78 ? 8.229 1.344 7.697 1.00 95.00 78 ARG A CA 1
ATOM 624 C C . ARG A 1 78 ? 7.294 2.484 7.308 1.00 95.00 78 ARG A C 1
ATOM 626 O O . ARG A 1 78 ? 6.312 2.713 8.004 1.00 95.00 78 ARG A O 1
ATOM 633 N N . ARG A 1 79 ? 7.569 3.161 6.188 1.00 95.44 79 ARG A N 1
ATOM 634 C CA . ARG A 1 79 ? 6.715 4.245 5.670 1.00 95.44 79 ARG A CA 1
ATOM 635 C C . ARG A 1 79 ? 5.310 3.741 5.354 1.00 95.44 79 ARG A C 1
ATOM 637 O O . ARG A 1 79 ? 4.345 4.333 5.817 1.00 95.44 79 ARG A O 1
ATOM 644 N N . MET A 1 80 ? 5.212 2.614 4.654 1.00 97.06 80 MET A N 1
ATOM 645 C CA . MET A 1 80 ? 3.948 1.953 4.328 1.00 97.06 80 MET A CA 1
ATOM 646 C C . MET A 1 80 ? 3.123 1.648 5.591 1.00 97.06 80 MET A C 1
ATOM 648 O O . MET A 1 80 ? 1.930 1.931 5.632 1.00 97.06 80 MET A O 1
ATOM 652 N N . SER A 1 81 ? 3.768 1.148 6.650 1.00 98.19 81 SER A N 1
ATOM 653 C CA . SER A 1 81 ? 3.108 0.854 7.931 1.00 98.19 81 SER A CA 1
ATOM 654 C C . SER A 1 81 ? 2.637 2.124 8.647 1.00 98.19 81 SER A C 1
ATOM 656 O O . SER A 1 81 ? 1.530 2.142 9.170 1.00 98.19 81 SER A O 1
ATOM 658 N N . LEU A 1 82 ? 3.440 3.196 8.645 1.00 98.06 82 LEU A N 1
ATOM 659 C CA . LEU A 1 82 ? 3.063 4.484 9.245 1.00 98.06 82 LEU A CA 1
ATOM 660 C C . LEU A 1 82 ? 1.864 5.122 8.534 1.00 98.06 82 LEU A C 1
ATOM 662 O O . LEU A 1 82 ? 0.943 5.584 9.201 1.00 98.06 82 LEU A O 1
ATOM 666 N N . ILE A 1 83 ? 1.855 5.103 7.198 1.00 98.31 83 ILE A N 1
ATOM 667 C CA . ILE A 1 83 ? 0.718 5.590 6.403 1.00 98.31 83 ILE A CA 1
ATOM 668 C C . ILE A 1 83 ? -0.530 4.766 6.728 1.00 98.31 83 ILE A C 1
ATOM 670 O O . ILE A 1 83 ? -1.579 5.338 6.988 1.00 98.31 83 ILE A O 1
ATOM 674 N N . THR A 1 84 ? -0.402 3.439 6.807 1.00 98.62 84 THR A N 1
ATOM 675 C CA . THR A 1 84 ? -1.519 2.541 7.147 1.00 98.62 84 THR A CA 1
ATOM 676 C C . THR A 1 84 ? -2.105 2.842 8.534 1.00 98.62 84 THR A C 1
ATOM 678 O O . THR A 1 84 ? -3.324 2.861 8.691 1.00 98.62 84 THR A O 1
ATOM 681 N N . VAL A 1 85 ? -1.262 3.119 9.541 1.00 98.44 85 VAL A N 1
ATOM 682 C CA . VAL A 1 85 ? -1.730 3.555 10.873 1.00 98.44 85 VAL A CA 1
ATOM 683 C C . VAL A 1 85 ? -2.470 4.889 10.781 1.00 98.44 85 VAL A C 1
ATOM 685 O O . VAL A 1 85 ? -3.563 4.998 11.330 1.00 98.44 85 VAL A O 1
ATOM 688 N N . SER A 1 86 ? -1.915 5.868 10.056 1.00 98.50 86 SER A N 1
ATOM 689 C CA . SER A 1 86 ? -2.571 7.168 9.848 1.00 98.50 86 SER A CA 1
ATOM 690 C C . SER A 1 86 ? -3.935 6.996 9.190 1.00 98.50 86 SER A C 1
ATOM 692 O O . SER A 1 86 ? -4.917 7.500 9.708 1.00 98.50 86 SER A O 1
ATOM 694 N N . MET A 1 87 ? -4.025 6.207 8.114 1.00 98.69 87 MET A N 1
ATOM 695 C CA . MET A 1 87 ? -5.285 5.933 7.417 1.00 98.69 87 MET A CA 1
ATOM 696 C C . MET A 1 87 ? -6.349 5.351 8.353 1.00 98.69 87 MET A C 1
ATOM 698 O O . MET A 1 87 ? -7.514 5.734 8.2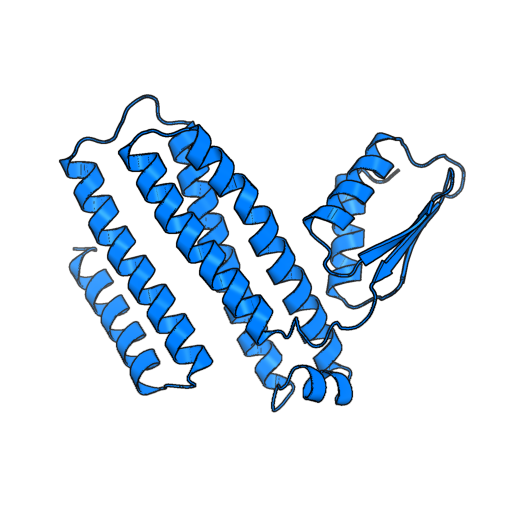69 1.00 98.69 87 MET A O 1
ATOM 702 N N . HIS A 1 88 ? -5.969 4.437 9.250 1.00 98.56 88 HIS A N 1
ATOM 703 C CA . HIS A 1 88 ? -6.890 3.856 10.231 1.00 98.56 88 HIS A CA 1
ATOM 704 C C . HIS A 1 88 ? -7.361 4.882 11.272 1.00 98.56 88 HIS A C 1
ATOM 706 O O . HIS A 1 88 ? -8.555 4.949 11.572 1.00 98.56 88 HIS A O 1
ATOM 712 N N . ASP A 1 89 ? -6.446 5.698 11.798 1.00 98.38 89 ASP A N 1
ATOM 713 C CA . ASP A 1 89 ? -6.771 6.769 12.748 1.00 98.38 89 ASP A CA 1
ATOM 714 C C . ASP A 1 89 ? -7.661 7.847 12.108 1.00 98.38 89 ASP A C 1
ATOM 716 O O . ASP A 1 89 ? -8.675 8.252 12.684 1.00 98.38 89 ASP A O 1
ATOM 720 N N . ASP A 1 90 ? -7.321 8.265 10.891 1.00 98.69 90 ASP A N 1
ATOM 721 C CA . ASP A 1 90 ? -8.046 9.268 10.116 1.00 98.69 90 ASP A CA 1
ATOM 722 C C . ASP A 1 90 ? -9.437 8.759 9.722 1.00 98.69 90 ASP A C 1
ATOM 724 O O . ASP A 1 90 ? -10.414 9.502 9.821 1.00 98.69 90 ASP A O 1
ATOM 728 N N . ALA A 1 91 ? -9.578 7.474 9.379 1.00 98.56 91 ALA A N 1
ATOM 729 C CA . ALA A 1 91 ? -10.883 6.855 9.153 1.00 98.56 91 ALA A CA 1
ATOM 730 C C . ALA A 1 91 ? -11.749 6.866 10.426 1.00 98.56 91 ALA A C 1
ATOM 732 O O . ALA A 1 91 ? -12.944 7.167 10.368 1.00 98.56 91 ALA A O 1
ATOM 733 N N . LEU A 1 92 ? -11.163 6.591 11.595 1.00 98.12 92 LEU A N 1
ATOM 734 C CA . LEU A 1 92 ? -11.884 6.636 12.870 1.00 98.12 92 LEU A CA 1
ATOM 735 C C . LEU A 1 92 ? -12.314 8.066 13.232 1.00 98.12 92 LEU A C 1
ATOM 737 O O . LEU A 1 92 ? -13.439 8.282 13.696 1.00 98.12 92 LEU A O 1
ATOM 741 N N . GLN A 1 93 ? -11.452 9.049 12.972 1.00 98.38 93 GLN A N 1
ATOM 742 C CA . GLN A 1 93 ? -11.755 10.464 13.173 1.00 98.38 93 GLN A CA 1
ATOM 743 C C . GLN A 1 93 ? -12.824 10.966 12.192 1.00 98.38 93 GLN A C 1
ATOM 745 O O . GLN A 1 93 ? -13.739 11.699 12.589 1.00 98.38 93 GLN A O 1
ATOM 750 N N . ALA A 1 94 ? -12.755 10.534 10.932 1.00 98.50 94 ALA A N 1
ATOM 751 C CA . ALA A 1 94 ? -13.758 10.822 9.917 1.00 98.50 94 ALA A CA 1
ATOM 752 C C . ALA A 1 94 ? -15.120 10.245 10.315 1.00 98.50 94 ALA A C 1
ATOM 754 O O . ALA A 1 94 ? -16.127 10.945 10.212 1.00 98.50 94 ALA A O 1
ATOM 755 N N . LEU A 1 95 ? -15.158 9.023 10.856 1.00 98.44 95 LEU A N 1
ATOM 756 C CA . LEU A 1 95 ? -16.389 8.403 11.350 1.00 98.44 95 LEU A CA 1
ATOM 757 C C . LEU A 1 95 ? -16.995 9.192 12.516 1.00 98.44 95 LEU A C 1
ATOM 759 O O . LEU A 1 95 ? -18.193 9.473 12.508 1.00 98.44 95 LEU A O 1
ATOM 763 N N . LYS A 1 96 ? -16.171 9.581 13.499 1.00 97.69 96 LYS A N 1
ATOM 764 C CA . LYS A 1 96 ? -16.616 10.336 14.682 1.00 97.69 96 LYS A CA 1
ATOM 765 C C . LYS A 1 96 ? -17.303 11.645 14.301 1.00 97.69 96 LYS A C 1
ATOM 767 O O . LYS A 1 96 ? -18.335 12.021 14.859 1.00 97.69 96 LYS A O 1
ATOM 772 N N . ASN A 1 97 ? -16.709 12.358 13.348 1.00 97.19 97 ASN A N 1
ATOM 773 C CA . ASN A 1 97 ? -17.144 13.700 12.981 1.00 97.19 97 ASN A CA 1
ATOM 774 C C . ASN A 1 97 ? -18.038 13.744 11.742 1.00 97.19 97 ASN A C 1
ATOM 776 O O . ASN A 1 97 ? -18.538 14.825 11.430 1.00 97.19 97 ASN A O 1
ATOM 780 N N . LEU A 1 98 ? -18.280 12.601 11.091 1.00 97.56 98 LEU A N 1
ATOM 781 C CA . LEU A 1 98 ? -18.852 12.508 9.744 1.00 97.56 98 LEU A CA 1
ATOM 782 C C . LEU A 1 98 ? -18.106 13.411 8.743 1.00 97.56 98 LEU A C 1
ATOM 784 O O . LEU A 1 98 ? -18.707 14.075 7.899 1.00 97.56 98 LEU A O 1
ATOM 788 N N . ASP A 1 99 ? -16.777 13.463 8.860 1.00 98.38 99 ASP A N 1
ATOM 789 C CA . ASP A 1 99 ? -15.928 14.288 8.002 1.00 98.38 99 ASP A CA 1
ATOM 790 C C . ASP A 1 99 ? -15.674 13.575 6.667 1.00 98.38 99 ASP A C 1
ATOM 792 O O . ASP A 1 99 ? -14.780 12.740 6.518 1.00 98.38 99 ASP A O 1
ATOM 796 N N . LYS A 1 100 ? -16.497 13.918 5.674 1.00 98.31 100 LYS A N 1
ATOM 797 C CA . LYS A 1 100 ? -16.428 13.371 4.312 1.00 98.31 100 LYS A CA 1
ATOM 798 C C . LYS A 1 100 ? -15.143 13.748 3.583 1.00 98.31 100 LYS A C 1
ATOM 800 O O . LYS A 1 100 ? -14.677 12.995 2.726 1.00 98.31 100 LYS A O 1
ATOM 805 N N . ARG A 1 101 ? -14.576 14.914 3.897 1.00 98.50 101 ARG A N 1
ATOM 806 C CA . ARG A 1 101 ? -13.329 15.358 3.276 1.00 98.50 101 ARG A CA 1
ATOM 807 C C . ARG A 1 101 ? -12.185 14.480 3.768 1.00 98.50 101 ARG A C 1
ATOM 809 O O . ARG A 1 101 ? -11.484 13.916 2.934 1.00 98.50 101 ARG A O 1
ATOM 816 N N . LEU A 1 102 ? -12.078 14.279 5.083 1.00 98.62 102 LEU A N 1
ATOM 817 C CA . LEU A 1 102 ? -11.063 13.394 5.659 1.00 98.62 102 LEU A CA 1
ATOM 818 C C . LEU A 1 102 ? -11.224 11.948 5.160 1.00 98.62 102 LEU A C 1
ATOM 820 O O . LEU A 1 102 ? -10.242 11.315 4.790 1.00 98.62 102 LEU A O 1
ATOM 824 N N . ALA A 1 103 ? -12.456 11.442 5.039 1.00 98.69 103 ALA A N 1
ATOM 825 C CA . ALA A 1 103 ? -12.695 10.130 4.429 1.00 98.69 103 ALA A CA 1
ATOM 826 C C . ALA A 1 103 ? -12.182 10.052 2.974 1.00 98.69 103 ALA A C 1
ATOM 828 O O . ALA A 1 103 ? -11.561 9.069 2.576 1.00 98.69 103 ALA A O 1
ATOM 829 N N . THR A 1 104 ? -12.383 11.103 2.177 1.00 98.62 104 THR A N 1
ATOM 830 C CA . THR A 1 104 ? -11.856 11.157 0.802 1.00 98.62 104 THR A CA 1
ATOM 831 C C . THR A 1 104 ? -10.325 11.155 0.782 1.00 98.62 104 THR A C 1
ATOM 833 O O . THR A 1 104 ? -9.726 10.485 -0.058 1.00 98.62 104 THR A O 1
ATOM 836 N N . GLU A 1 105 ? -9.685 11.867 1.713 1.00 98.38 105 GLU A N 1
ATOM 837 C CA . GLU A 1 105 ? -8.224 11.882 1.864 1.00 98.38 105 GLU A CA 1
ATOM 838 C C . GLU A 1 105 ? -7.681 10.488 2.222 1.00 98.38 105 GLU A C 1
ATOM 840 O O . GLU A 1 105 ? -6.710 10.043 1.611 1.00 98.38 105 GLU A O 1
ATOM 845 N N . VAL A 1 106 ? -8.354 9.750 3.115 1.00 98.62 106 VAL A N 1
ATOM 846 C CA . VAL A 1 106 ? -7.992 8.359 3.450 1.00 98.62 106 VAL A CA 1
ATOM 847 C C . VAL A 1 106 ? -8.020 7.458 2.214 1.00 98.62 106 VAL A C 1
ATOM 849 O O . VAL A 1 106 ? -7.068 6.715 1.987 1.00 98.62 106 VAL A O 1
ATOM 852 N N . ILE A 1 107 ? -9.063 7.548 1.382 1.00 98.50 107 ILE A N 1
ATOM 853 C CA . ILE A 1 107 ? -9.157 6.759 0.138 1.00 98.50 107 ILE A CA 1
ATOM 854 C C . ILE A 1 107 ? -7.997 7.095 -0.809 1.00 98.50 107 ILE A C 1
ATOM 856 O O . ILE A 1 107 ? -7.440 6.213 -1.452 1.00 98.50 107 ILE A O 1
ATOM 860 N N . GLN A 1 108 ? -7.599 8.366 -0.894 1.00 96.81 108 GLN A N 1
ATOM 861 C CA . GLN A 1 108 ? -6.487 8.780 -1.753 1.00 96.81 108 GLN A CA 1
ATOM 862 C C . GLN A 1 108 ? -5.121 8.312 -1.234 1.00 96.81 108 GLN A C 1
ATOM 864 O O . GLN A 1 108 ? -4.235 8.040 -2.047 1.00 96.81 108 GLN A O 1
ATOM 869 N N . LEU A 1 109 ? -4.939 8.214 0.088 1.00 96.69 109 LEU A N 1
ATOM 870 C CA . LEU A 1 109 ? -3.699 7.728 0.706 1.00 96.69 109 LEU A CA 1
ATOM 871 C C . LEU A 1 109 ? -3.425 6.247 0.424 1.00 96.69 109 LEU A C 1
ATOM 873 O O . LEU A 1 109 ? -2.260 5.843 0.401 1.00 96.69 109 LEU A O 1
ATOM 877 N N . ASP A 1 110 ? -4.463 5.462 0.141 1.00 97.12 110 ASP A N 1
ATOM 878 C CA . ASP A 1 110 ? -4.327 4.061 -0.266 1.00 97.12 110 ASP A CA 1
ATOM 879 C C . ASP A 1 110 ? -3.429 3.905 -1.505 1.00 97.12 110 ASP A C 1
ATOM 881 O O . ASP A 1 110 ? -2.589 3.004 -1.586 1.00 97.12 110 ASP A O 1
ATOM 885 N N . ASP A 1 111 ? -3.483 4.878 -2.426 1.00 95.12 111 ASP A N 1
ATOM 886 C CA . ASP A 1 111 ? -2.629 4.873 -3.609 1.00 95.12 111 ASP A CA 1
ATOM 887 C C . ASP A 1 111 ? -1.129 4.930 -3.268 1.00 95.12 111 ASP A C 1
ATOM 889 O O . ASP A 1 111 ? -0.323 4.315 -3.977 1.00 95.12 111 ASP A O 1
ATOM 893 N N . GLU A 1 112 ? -0.749 5.606 -2.178 1.00 96.00 112 GLU A N 1
ATOM 894 C CA . GLU A 1 112 ? 0.637 5.667 -1.696 1.00 96.00 112 GLU A CA 1
ATOM 895 C C . GLU A 1 112 ? 1.069 4.357 -1.018 1.00 96.00 112 GLU A C 1
ATOM 897 O O . GLU A 1 112 ? 2.216 3.925 -1.178 1.00 96.00 112 GLU A O 1
ATOM 902 N N . VAL A 1 113 ? 0.163 3.671 -0.314 1.00 97.94 113 VAL A N 1
ATOM 903 C CA . VAL A 1 113 ? 0.439 2.337 0.250 1.00 97.94 113 VAL A CA 1
ATOM 904 C C . VAL A 1 113 ? 0.695 1.329 -0.870 1.00 97.94 113 VAL A C 1
ATOM 906 O O . VAL A 1 113 ? 1.711 0.623 -0.858 1.00 97.94 113 VAL A O 1
ATOM 909 N N . ASP A 1 114 ? -0.161 1.327 -1.888 1.00 96.69 114 ASP A N 1
ATOM 910 C CA . ASP A 1 114 ? -0.014 0.517 -3.096 1.00 96.69 114 ASP A CA 1
ATOM 911 C C . ASP A 1 114 ? 1.307 0.784 -3.824 1.00 96.69 114 ASP A C 1
ATOM 913 O O . ASP A 1 114 ? 2.009 -0.136 -4.260 1.00 96.69 114 ASP A O 1
ATOM 917 N N . ARG A 1 115 ? 1.681 2.060 -3.925 1.00 95.44 115 ARG A N 1
ATOM 918 C CA . ARG A 1 115 ? 2.938 2.494 -4.533 1.00 95.44 115 ARG A CA 1
ATOM 919 C C . ARG A 1 115 ? 4.150 1.878 -3.827 1.00 95.44 115 ARG A C 1
ATOM 921 O O . ARG A 1 115 ? 5.046 1.350 -4.497 1.00 95.44 115 ARG A O 1
ATOM 928 N N . PHE A 1 116 ? 4.185 1.896 -2.492 1.00 95.81 116 PHE A N 1
ATOM 929 C CA . PHE A 1 116 ? 5.244 1.223 -1.727 1.00 95.81 116 PHE A CA 1
ATOM 930 C C . PHE A 1 116 ? 5.170 -0.301 -1.855 1.00 95.81 116 PHE A C 1
ATOM 932 O O . PHE A 1 116 ? 6.211 -0.946 -2.005 1.00 95.81 116 PHE A O 1
ATOM 939 N N . SER A 1 117 ? 3.968 -0.878 -1.860 1.00 97.31 117 SER A N 1
ATOM 940 C CA . SER A 1 117 ? 3.756 -2.316 -2.057 1.00 97.31 117 SER A CA 1
ATOM 941 C C . SER A 1 117 ? 4.362 -2.796 -3.379 1.00 97.31 117 SER A C 1
ATOM 943 O O . SER A 1 117 ? 5.165 -3.737 -3.398 1.00 97.31 117 SER A O 1
ATOM 945 N N . PHE A 1 118 ? 4.074 -2.106 -4.487 1.00 96.31 118 PHE A N 1
ATOM 946 C CA . PHE A 1 118 ? 4.615 -2.445 -5.805 1.00 96.31 118 PHE A CA 1
ATOM 947 C C . PHE A 1 118 ? 6.134 -2.327 -5.849 1.00 96.31 118 PHE A C 1
ATOM 949 O O . PHE A 1 118 ? 6.803 -3.225 -6.374 1.00 96.31 118 PHE A O 1
ATOM 956 N N . TYR A 1 119 ? 6.676 -1.256 -5.267 1.00 94.50 119 TYR A N 1
ATOM 957 C CA . TYR A 1 119 ? 8.115 -1.067 -5.153 1.00 94.50 119 TYR A CA 1
ATOM 958 C C . TYR A 1 119 ? 8.778 -2.231 -4.408 1.00 94.50 119 TYR A C 1
ATOM 960 O O . TYR A 1 119 ? 9.699 -2.861 -4.933 1.00 94.50 119 TYR A O 1
ATOM 968 N N . ILE A 1 120 ? 8.278 -2.579 -3.219 1.00 94.50 120 ILE A N 1
ATOM 969 C CA . ILE A 1 120 ? 8.853 -3.659 -2.413 1.00 94.50 120 ILE A CA 1
ATOM 970 C C . ILE A 1 120 ? 8.756 -4.991 -3.163 1.00 94.50 120 ILE A C 1
ATOM 972 O O . ILE A 1 120 ? 9.750 -5.709 -3.264 1.00 94.50 120 ILE A O 1
ATOM 976 N N . VAL A 1 121 ? 7.602 -5.319 -3.753 1.00 95.50 121 VAL A N 1
ATOM 977 C CA . VAL A 1 121 ? 7.424 -6.573 -4.508 1.00 95.50 121 VAL A CA 1
ATOM 978 C C . VAL A 1 121 ? 8.399 -6.672 -5.682 1.00 95.50 121 VAL A C 1
ATOM 980 O O . VAL A 1 121 ? 8.974 -7.745 -5.900 1.00 95.50 121 VAL A O 1
ATOM 983 N N . ARG A 1 122 ? 8.622 -5.575 -6.413 1.00 93.44 122 ARG A N 1
ATOM 984 C CA . ARG A 1 122 ? 9.629 -5.517 -7.480 1.00 93.44 122 ARG A CA 1
ATOM 985 C C . ARG A 1 122 ? 11.031 -5.789 -6.931 1.00 93.44 122 ARG A C 1
ATOM 987 O O . ARG A 1 122 ? 11.747 -6.624 -7.490 1.00 93.44 122 ARG A O 1
ATOM 994 N N . GLN A 1 123 ? 11.418 -5.127 -5.839 1.00 91.06 123 GLN A N 1
ATOM 995 C CA . GLN A 1 123 ? 12.741 -5.303 -5.229 1.00 91.06 123 GLN A CA 1
ATOM 996 C C . GLN A 1 123 ? 12.961 -6.744 -4.758 1.00 91.06 123 GLN A C 1
ATOM 998 O O . GLN A 1 123 ? 14.005 -7.327 -5.042 1.00 91.06 123 GLN A O 1
ATOM 1003 N N . LEU A 1 124 ? 11.959 -7.350 -4.117 1.00 92.62 124 LEU A N 1
ATOM 1004 C CA . LEU A 1 124 ? 12.013 -8.740 -3.662 1.00 92.62 124 LEU A CA 1
ATOM 1005 C C . LEU A 1 124 ? 12.197 -9.718 -4.828 1.00 92.62 124 LEU A C 1
ATOM 1007 O O . LEU A 1 124 ? 13.059 -10.593 -4.765 1.00 92.62 124 LEU A O 1
ATOM 1011 N N . LYS A 1 125 ? 11.428 -9.560 -5.913 1.00 91.88 125 LYS A N 1
ATOM 1012 C CA . LYS A 1 125 ? 11.549 -10.416 -7.106 1.00 91.88 125 LYS A CA 1
ATOM 1013 C C . LYS A 1 125 ? 12.904 -10.268 -7.790 1.00 91.88 125 LYS A C 1
ATOM 1015 O O . LYS A 1 125 ? 13.511 -11.270 -8.156 1.00 91.88 125 LYS A O 1
ATOM 1020 N N . THR A 1 126 ? 13.397 -9.036 -7.893 1.00 88.38 126 THR A N 1
ATOM 1021 C CA . THR A 1 126 ? 14.712 -8.752 -8.483 1.00 88.38 126 THR A CA 1
ATOM 1022 C C . THR A 1 126 ? 15.843 -9.337 -7.624 1.00 88.38 126 THR A C 1
ATOM 1024 O O . THR A 1 126 ? 16.789 -9.913 -8.156 1.00 88.38 126 THR A O 1
ATOM 1027 N N . ALA A 1 127 ? 15.731 -9.263 -6.292 1.00 87.88 127 ALA A N 1
ATOM 1028 C CA . ALA A 1 127 ? 16.731 -9.783 -5.359 1.00 87.88 127 ALA A CA 1
ATOM 1029 C C . ALA A 1 127 ? 16.843 -11.315 -5.362 1.00 87.88 127 ALA A C 1
ATOM 1031 O O . ALA A 1 127 ? 17.936 -11.845 -5.182 1.00 87.88 127 ALA A O 1
ATOM 1032 N N . ILE A 1 128 ? 15.743 -12.039 -5.605 1.00 86.88 128 ILE A N 1
ATOM 1033 C CA . ILE A 1 128 ? 15.763 -13.512 -5.684 1.00 86.88 128 ILE A CA 1
ATOM 1034 C C . ILE A 1 128 ? 16.682 -14.001 -6.815 1.00 86.88 128 ILE A C 1
ATOM 1036 O O . ILE A 1 128 ? 17.306 -15.050 -6.687 1.00 86.88 128 ILE A O 1
ATOM 1040 N N . GLN A 1 129 ? 16.780 -13.245 -7.909 1.00 83.19 129 GLN A N 1
ATOM 1041 C CA . GLN A 1 129 ? 17.586 -13.602 -9.080 1.00 83.19 129 GLN A CA 1
ATOM 1042 C C . GLN A 1 129 ? 19.014 -13.037 -9.029 1.00 83.19 129 GLN A C 1
ATOM 1044 O O . GLN A 1 129 ? 19.826 -13.359 -9.894 1.00 83.19 129 GLN A O 1
ATOM 1049 N N . ASN A 1 130 ? 19.328 -12.176 -8.055 1.00 81.44 130 ASN A N 1
ATOM 1050 C CA . ASN A 1 130 ? 20.579 -11.429 -8.025 1.00 81.44 130 ASN A CA 1
ATOM 1051 C C . ASN A 1 130 ? 21.106 -11.266 -6.591 1.00 81.44 130 ASN A C 1
ATOM 1053 O O . ASN A 1 130 ? 20.636 -10.426 -5.823 1.00 81.44 130 ASN A O 1
ATOM 1057 N N . GLU A 1 131 ? 22.146 -12.035 -6.259 1.00 81.38 131 GLU A N 1
ATOM 1058 C CA . GLU A 1 131 ? 22.772 -12.039 -4.931 1.00 81.38 131 GLU A CA 1
ATOM 1059 C C . GLU A 1 131 ? 23.332 -10.665 -4.524 1.00 81.38 131 GLU A C 1
ATOM 1061 O O . GLU A 1 131 ? 23.313 -10.309 -3.346 1.00 81.38 131 GLU A O 1
ATOM 1066 N N . ARG A 1 132 ? 23.798 -9.857 -5.486 1.00 80.69 132 ARG A N 1
ATOM 1067 C CA . ARG A 1 132 ? 24.273 -8.496 -5.202 1.00 80.69 132 ARG A CA 1
ATOM 1068 C C . ARG A 1 132 ? 23.126 -7.622 -4.703 1.00 80.69 132 ARG A C 1
ATOM 1070 O O . ARG A 1 132 ? 23.252 -6.995 -3.660 1.00 80.69 132 ARG A O 1
ATOM 1077 N N . ILE A 1 133 ? 21.988 -7.664 -5.394 1.00 79.38 133 ILE A N 1
ATOM 1078 C CA . ILE A 1 133 ? 20.795 -6.903 -5.004 1.00 79.38 133 ILE A CA 1
ATOM 1079 C C . ILE A 1 133 ? 20.278 -7.377 -3.646 1.00 79.38 133 ILE A C 1
ATOM 1081 O O . ILE A 1 133 ? 19.890 -6.546 -2.832 1.00 79.38 133 ILE A O 1
ATOM 1085 N N . LEU A 1 134 ? 20.318 -8.684 -3.368 1.00 83.50 134 LEU A N 1
ATOM 1086 C CA . LEU A 1 134 ? 19.957 -9.239 -2.061 1.00 83.50 134 LEU A CA 1
ATOM 1087 C C . LEU A 1 134 ? 20.785 -8.623 -0.915 1.00 83.50 134 LEU A C 1
ATOM 1089 O O . LEU A 1 134 ? 20.223 -8.247 0.118 1.00 83.50 134 LEU A O 1
ATOM 1093 N N . LYS A 1 135 ? 22.102 -8.472 -1.121 1.00 80.31 135 LYS A N 1
ATOM 1094 C CA . LYS A 1 135 ? 23.006 -7.795 -0.174 1.00 80.31 135 LYS A CA 1
ATOM 1095 C C . LYS A 1 135 ? 22.671 -6.308 -0.049 1.00 80.31 135 LYS A C 1
ATOM 1097 O O . LYS A 1 135 ? 22.597 -5.807 1.073 1.00 80.31 135 LYS A O 1
ATOM 1102 N N . ASP A 1 136 ? 22.390 -5.632 -1.163 1.00 78.88 136 ASP A N 1
ATOM 1103 C CA . ASP A 1 136 ? 22.045 -4.203 -1.183 1.00 78.88 136 ASP A CA 1
ATOM 1104 C C . ASP A 1 136 ? 20.757 -3.907 -0.389 1.00 78.88 136 ASP A C 1
ATOM 1106 O O . ASP A 1 136 ? 20.679 -2.916 0.340 1.00 78.88 136 ASP A O 1
ATOM 1110 N N . ILE A 1 137 ? 19.759 -4.798 -0.456 1.00 78.44 137 ILE A N 1
ATOM 1111 C CA . ILE A 1 137 ? 18.510 -4.687 0.323 1.00 78.44 137 ILE A CA 1
ATOM 1112 C C . ILE A 1 137 ? 18.616 -5.251 1.749 1.00 78.44 137 ILE A C 1
ATOM 1114 O O . ILE A 1 137 ? 17.617 -5.267 2.468 1.00 78.44 137 ILE A O 1
ATOM 1118 N N . LYS A 1 138 ? 19.811 -5.694 2.163 1.00 81.56 138 LYS A N 1
ATOM 1119 C CA . LYS A 1 138 ? 20.132 -6.196 3.510 1.00 81.56 138 LYS A CA 1
ATOM 1120 C C . LYS A 1 138 ? 19.319 -7.421 3.947 1.00 81.56 138 LYS A C 1
ATOM 1122 O O . LYS A 1 138 ? 19.086 -7.612 5.143 1.00 81.56 138 LYS A O 1
ATOM 1127 N N . LEU A 1 139 ? 18.909 -8.271 3.005 1.00 84.19 139 LEU A N 1
ATOM 1128 C CA . LEU A 1 139 ? 18.293 -9.554 3.344 1.00 84.19 139 LEU A CA 1
ATOM 1129 C C . LEU A 1 139 ? 19.365 -10.651 3.455 1.00 84.19 139 LEU A C 1
ATOM 1131 O O . LEU A 1 139 ? 20.224 -10.755 2.582 1.00 84.19 139 LEU A O 1
ATOM 1135 N N . PRO A 1 140 ? 19.334 -11.490 4.507 1.00 83.94 140 PRO A N 1
ATOM 1136 C CA . PRO A 1 140 ? 20.367 -12.496 4.747 1.00 83.94 140 PRO A CA 1
ATOM 1137 C C . PRO A 1 140 ? 20.330 -13.651 3.741 1.00 83.94 140 PRO A C 1
ATOM 1139 O O . PRO A 1 140 ? 21.356 -14.275 3.490 1.00 83.94 140 PRO A O 1
ATOM 1142 N N . ASN A 1 141 ? 19.158 -13.979 3.191 1.00 87.75 141 ASN A N 1
ATOM 1143 C CA . ASN A 1 141 ? 18.998 -15.050 2.213 1.00 87.75 141 ASN A CA 1
ATOM 1144 C C . ASN A 1 141 ? 17.715 -14.841 1.372 1.00 87.75 141 ASN A C 1
ATOM 1146 O O . ASN A 1 141 ? 16.804 -14.139 1.819 1.00 87.75 141 ASN A O 1
ATOM 1150 N N . PRO A 1 142 ? 17.591 -15.472 0.187 1.00 88.19 142 PRO A N 1
ATOM 1151 C CA . PRO A 1 142 ? 16.415 -15.316 -0.675 1.00 88.19 142 PRO A CA 1
ATOM 1152 C C . PRO A 1 142 ? 15.089 -15.803 -0.068 1.00 88.19 142 PRO A C 1
ATOM 1154 O O . PRO A 1 142 ? 14.027 -15.394 -0.534 1.00 88.19 142 PRO A O 1
ATOM 1157 N N . ARG A 1 143 ? 15.108 -16.675 0.953 1.00 89.06 143 ARG A N 1
ATOM 1158 C CA . ARG A 1 143 ? 13.877 -17.187 1.587 1.00 89.06 143 ARG A CA 1
ATOM 1159 C C . ARG A 1 143 ? 13.164 -16.090 2.373 1.00 89.06 143 ARG A C 1
ATOM 1161 O O . ARG A 1 143 ? 11.936 -16.066 2.380 1.00 89.06 143 ARG A O 1
ATOM 1168 N N . GLU A 1 144 ? 13.908 -15.138 2.936 1.00 89.06 144 GLU A N 1
ATOM 1169 C CA . GLU A 1 144 ? 13.331 -13.960 3.599 1.00 89.06 144 GLU A CA 1
ATOM 1170 C C . GLU A 1 144 ? 12.431 -13.155 2.658 1.00 89.06 144 GLU A C 1
ATOM 1172 O O . GLU A 1 144 ? 11.435 -12.576 3.096 1.00 89.06 144 GLU A O 1
ATOM 1177 N N . CYS A 1 145 ? 12.708 -13.169 1.347 1.00 92.00 145 CYS A N 1
ATOM 1178 C CA . CYS A 1 145 ? 11.861 -12.486 0.377 1.00 92.00 145 CYS A CA 1
ATOM 1179 C C . CYS A 1 145 ? 10.417 -13.005 0.387 1.00 92.00 145 CYS A C 1
ATOM 1181 O O . CYS A 1 145 ? 9.492 -12.230 0.142 1.00 92.00 145 CYS A O 1
ATOM 1183 N N . LEU A 1 146 ? 10.207 -14.290 0.692 1.00 92.75 146 LEU A N 1
ATOM 1184 C CA . LEU A 1 146 ? 8.871 -14.880 0.801 1.00 92.75 146 LEU A CA 1
ATOM 1185 C C . LEU A 1 146 ? 8.125 -14.330 2.022 1.00 92.75 146 LEU A C 1
ATOM 1187 O O . LEU A 1 146 ? 6.960 -13.952 1.904 1.00 92.75 146 LEU A O 1
ATOM 1191 N N . GLY A 1 147 ? 8.807 -14.217 3.166 1.00 93.25 147 GLY A N 1
ATOM 1192 C CA . GLY A 1 147 ? 8.246 -13.630 4.384 1.00 93.25 147 GLY A CA 1
ATOM 1193 C C . GLY A 1 147 ? 7.855 -12.168 4.177 1.00 93.25 147 GLY A C 1
ATOM 1194 O O . GLY A 1 147 ? 6.697 -11.798 4.380 1.00 93.25 147 GLY A O 1
ATOM 1195 N N . TYR A 1 148 ? 8.779 -11.351 3.661 1.00 94.38 148 TYR A N 1
ATOM 1196 C CA . TYR A 1 148 ? 8.502 -9.946 3.345 1.00 94.38 148 TYR A CA 1
ATOM 1197 C C . TYR A 1 148 ? 7.376 -9.784 2.322 1.00 94.38 148 TYR A C 1
ATOM 1199 O O . TYR A 1 148 ? 6.532 -8.903 2.475 1.00 94.38 148 TYR A O 1
ATOM 1207 N N . ARG A 1 149 ? 7.299 -10.654 1.307 1.00 95.44 149 ARG A N 1
ATOM 1208 C CA . ARG A 1 149 ? 6.216 -10.623 0.314 1.00 95.44 149 ARG A CA 1
ATOM 1209 C C . ARG A 1 149 ? 4.838 -10.792 0.955 1.00 95.44 149 ARG A C 1
ATOM 1211 O O . ARG A 1 149 ? 3.886 -10.148 0.502 1.00 95.44 149 ARG A O 1
ATOM 1218 N N . VAL A 1 150 ? 4.730 -11.665 1.954 1.00 97.00 150 VAL A N 1
ATOM 1219 C CA . VAL A 1 150 ? 3.490 -11.908 2.702 1.00 97.00 150 VAL A CA 1
ATOM 1220 C C . VAL A 1 150 ? 3.178 -10.726 3.618 1.00 97.00 150 VAL A C 1
ATOM 1222 O O . VAL A 1 150 ? 2.060 -10.219 3.584 1.00 97.00 150 VAL A O 1
ATOM 1225 N N . ILE A 1 151 ? 4.171 -10.232 4.360 1.00 97.38 151 ILE A N 1
ATOM 1226 C CA . ILE A 1 151 ? 4.025 -9.080 5.263 1.00 97.38 151 ILE A CA 1
ATOM 1227 C C . ILE A 1 151 ? 3.513 -7.849 4.510 1.00 97.38 151 ILE A C 1
ATOM 1229 O O . ILE A 1 151 ? 2.528 -7.246 4.923 1.00 97.38 151 ILE A O 1
ATOM 1233 N N . VAL A 1 152 ? 4.121 -7.518 3.368 1.00 97.88 152 VAL A N 1
ATOM 1234 C CA . VAL A 1 152 ? 3.708 -6.380 2.528 1.00 97.88 152 VAL A CA 1
ATOM 1235 C C . VAL A 1 152 ? 2.249 -6.510 2.097 1.00 97.88 152 VAL A C 1
ATOM 1237 O O . VAL A 1 152 ? 1.516 -5.528 2.135 1.00 97.88 152 VAL A O 1
ATOM 1240 N N . LYS A 1 153 ? 1.794 -7.723 1.743 1.00 97.88 153 LYS A N 1
ATOM 1241 C CA . LYS A 1 153 ? 0.383 -7.939 1.392 1.00 97.88 153 LYS A CA 1
ATOM 1242 C C . LYS A 1 153 ? -0.540 -7.739 2.587 1.00 97.88 153 LYS A C 1
ATOM 1244 O O . LYS A 1 153 ? -1.656 -7.286 2.399 1.00 97.88 153 LYS A O 1
ATOM 1249 N N . PHE A 1 154 ? -0.121 -8.098 3.797 1.00 98.06 154 PHE A N 1
ATOM 1250 C CA . PHE A 1 154 ? -0.947 -7.849 4.976 1.00 98.06 154 PHE A CA 1
ATOM 1251 C C . PHE A 1 154 ? -1.040 -6.363 5.316 1.00 98.06 154 PHE A C 1
ATOM 1253 O O . PHE A 1 154 ? -2.132 -5.918 5.642 1.00 98.06 154 PHE A O 1
ATOM 1260 N N . VAL A 1 155 ? 0.052 -5.602 5.191 1.00 98.56 155 VAL A N 1
ATOM 1261 C CA . VAL A 1 155 ? 0.012 -4.142 5.386 1.00 98.56 155 VAL A CA 1
ATOM 1262 C C . VAL A 1 155 ? -0.909 -3.482 4.358 1.00 98.56 155 VAL A C 1
ATOM 1264 O O . VAL A 1 155 ? -1.788 -2.726 4.752 1.00 98.56 155 VAL A O 1
ATOM 1267 N N . GLU A 1 156 ? -0.772 -3.822 3.071 1.00 98.19 156 GLU A N 1
ATOM 1268 C CA . GLU A 1 156 ? -1.661 -3.297 2.018 1.00 98.19 156 GLU A CA 1
ATOM 1269 C C . GLU A 1 156 ? -3.125 -3.655 2.295 1.00 98.19 156 GLU A C 1
ATOM 1271 O O . GLU A 1 156 ? -3.968 -2.773 2.313 1.00 98.19 156 GLU A O 1
ATOM 1276 N N . ARG A 1 157 ? -3.426 -4.897 2.688 1.00 98.25 157 ARG A N 1
ATOM 1277 C CA . ARG A 1 157 ? -4.804 -5.285 3.021 1.00 98.25 157 ARG A CA 1
ATOM 1278 C C . ARG A 1 157 ? -5.395 -4.493 4.186 1.00 98.25 157 ARG A C 1
ATOM 1280 O O . ARG A 1 157 ? -6.611 -4.336 4.249 1.00 98.25 157 ARG A O 1
ATOM 1287 N N . ILE A 1 158 ? -4.579 -4.071 5.150 1.00 98.31 158 ILE A N 1
ATOM 1288 C CA . ILE A 1 158 ? -5.049 -3.242 6.267 1.00 98.31 158 ILE A CA 1
ATOM 1289 C C . ILE A 1 158 ? -5.354 -1.823 5.769 1.00 98.31 158 ILE A C 1
ATOM 1291 O O . ILE A 1 158 ? -6.379 -1.268 6.161 1.00 98.31 158 ILE A O 1
ATOM 1295 N N . ALA A 1 159 ? -4.531 -1.273 4.873 1.00 98.50 159 ALA A N 1
ATOM 1296 C CA . ALA A 1 159 ? -4.806 0.005 4.218 1.00 98.50 159 ALA A CA 1
ATOM 1297 C C . ALA A 1 159 ? -6.079 -0.051 3.356 1.00 98.50 159 ALA A C 1
ATOM 1299 O O . ALA A 1 159 ? -6.956 0.789 3.559 1.00 98.50 159 ALA A O 1
ATOM 1300 N N . ASP A 1 160 ? -6.267 -1.110 2.556 1.00 98.38 160 ASP A N 1
ATOM 1301 C CA . ASP A 1 160 ? -7.509 -1.356 1.806 1.00 98.38 160 ASP A CA 1
ATOM 1302 C C . ASP A 1 160 ? -8.727 -1.341 2.746 1.00 98.38 160 ASP A C 1
ATOM 1304 O O . ASP A 1 160 ? -9.790 -0.806 2.431 1.00 98.38 160 ASP A O 1
ATOM 1308 N N . HIS A 1 161 ? -8.605 -1.958 3.929 1.00 98.25 161 HIS A N 1
ATOM 1309 C CA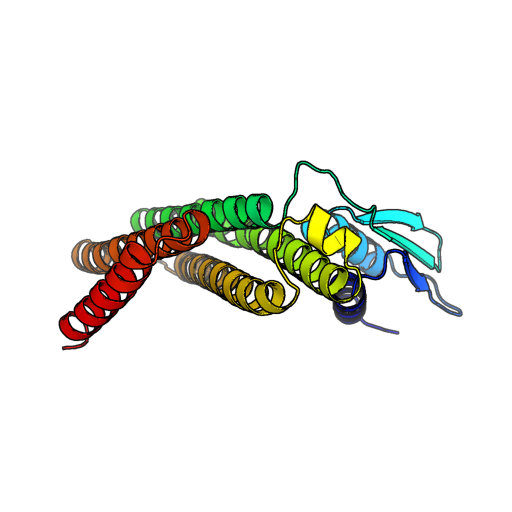 . HIS A 1 161 ? -9.679 -1.963 4.919 1.00 98.25 161 HIS A CA 1
ATOM 1310 C C . HIS A 1 161 ? -9.955 -0.564 5.483 1.00 98.25 161 HIS A C 1
ATOM 1312 O O . HIS A 1 161 ? -11.127 -0.223 5.652 1.00 98.25 161 HIS A O 1
ATOM 1318 N N . ALA A 1 162 ? -8.929 0.252 5.730 1.00 98.56 162 ALA A N 1
ATOM 1319 C CA . ALA A 1 162 ? -9.104 1.645 6.141 1.00 98.56 162 ALA A CA 1
ATOM 1320 C C . ALA A 1 162 ? -9.776 2.485 5.037 1.00 98.56 162 ALA A C 1
ATOM 1322 O O . ALA A 1 162 ? -10.734 3.209 5.320 1.00 98.56 162 ALA A O 1
ATOM 1323 N N . ALA A 1 163 ? -9.362 2.319 3.777 1.00 98.62 163 ALA A N 1
ATOM 1324 C CA . ALA A 1 163 ? -9.995 2.954 2.622 1.00 98.62 163 ALA A CA 1
ATOM 1325 C C . ALA A 1 163 ? -11.471 2.546 2.490 1.00 98.62 163 ALA A C 1
ATOM 1327 O O . ALA A 1 163 ? -12.343 3.399 2.351 1.00 98.62 163 ALA A O 1
ATOM 1328 N N . ARG A 1 164 ? -11.789 1.258 2.659 1.00 98.50 164 ARG A N 1
ATOM 1329 C CA . ARG A 1 164 ? -13.178 0.771 2.668 1.00 98.50 164 ARG A CA 1
ATOM 1330 C C . ARG A 1 164 ? -14.016 1.339 3.811 1.00 98.50 164 ARG A C 1
ATOM 1332 O O . ARG A 1 164 ? -15.197 1.617 3.620 1.00 98.50 164 ARG A O 1
ATOM 1339 N N . ILE A 1 165 ? -13.444 1.499 5.006 1.00 98.25 165 ILE A N 1
ATOM 1340 C CA . ILE A 1 165 ? -14.135 2.180 6.112 1.00 98.25 165 ILE A CA 1
ATOM 1341 C C . ILE A 1 165 ? -14.467 3.616 5.693 1.00 98.25 165 ILE A C 1
ATOM 1343 O O . ILE A 1 165 ? -15.601 4.053 5.876 1.00 98.25 165 ILE A O 1
ATOM 1347 N N . ALA A 1 166 ? -13.518 4.321 5.079 1.00 98.62 166 ALA A N 1
ATOM 1348 C CA . ALA A 1 166 ? -13.734 5.663 4.557 1.00 98.62 166 ALA A CA 1
ATOM 1349 C C . ALA A 1 166 ? -14.805 5.721 3.452 1.00 98.62 166 ALA A C 1
ATOM 1351 O O . ALA A 1 166 ? -15.660 6.606 3.488 1.00 98.62 166 ALA A O 1
ATOM 1352 N N . GLU A 1 167 ? -14.852 4.749 2.540 1.00 98.44 167 GLU A N 1
ATOM 1353 C CA . GLU A 1 167 ? -15.931 4.620 1.548 1.00 98.44 167 GLU A CA 1
ATOM 1354 C C . GLU A 1 167 ? -17.308 4.469 2.212 1.00 98.44 167 GLU A C 1
ATOM 1356 O O . GLU A 1 167 ? -18.263 5.145 1.824 1.00 98.44 167 GLU A O 1
ATOM 1361 N N . TYR A 1 168 ? -17.421 3.639 3.256 1.00 98.00 168 TYR A N 1
ATOM 1362 C CA . TYR A 1 168 ? -18.670 3.530 4.015 1.00 98.00 168 TYR A CA 1
ATOM 1363 C C . TYR A 1 168 ? -19.019 4.837 4.723 1.00 98.00 168 TYR A C 1
ATOM 1365 O O . TYR A 1 168 ? -20.181 5.244 4.706 1.00 98.00 168 TYR A O 1
ATOM 1373 N N . ILE A 1 169 ? -18.029 5.533 5.291 1.00 98.19 169 ILE A N 1
ATOM 1374 C CA . ILE A 1 169 ? -18.239 6.848 5.902 1.00 98.19 169 ILE A CA 1
ATOM 1375 C C . ILE A 1 169 ? -18.785 7.826 4.871 1.00 98.19 169 ILE A C 1
ATOM 1377 O O . ILE A 1 169 ? -19.692 8.574 5.218 1.00 98.19 169 ILE A O 1
ATOM 1381 N N . LEU A 1 170 ? -18.319 7.810 3.616 1.00 98.12 170 LEU A N 1
ATOM 1382 C CA . LEU A 1 170 ? -18.864 8.659 2.550 1.00 98.12 170 LEU A CA 1
ATOM 1383 C C . LEU A 1 170 ? -20.347 8.395 2.266 1.00 98.12 170 LEU A C 1
ATOM 1385 O O . LEU A 1 170 ? -21.070 9.348 1.976 1.00 98.12 170 LEU A O 1
ATOM 1389 N N . ALA A 1 171 ? -20.815 7.160 2.440 1.00 97.25 171 ALA A N 1
ATOM 1390 C CA . ALA A 1 171 ? -22.215 6.783 2.246 1.00 97.25 171 ALA A CA 1
ATOM 1391 C C . ALA A 1 171 ? -23.134 7.082 3.451 1.00 97.25 171 ALA A C 1
ATOM 1393 O O . ALA A 1 171 ? -24.349 7.102 3.285 1.00 97.25 171 ALA A O 1
ATOM 1394 N N . LEU A 1 172 ? -22.595 7.319 4.655 1.00 96.75 172 LEU A N 1
ATOM 1395 C CA . LEU A 1 172 ? -23.409 7.581 5.856 1.00 96.75 172 LEU A CA 1
ATOM 1396 C C . LEU A 1 172 ? -24.119 8.944 5.815 1.00 96.75 172 LEU A C 1
ATOM 1398 O O . LEU A 1 172 ? -23.479 9.968 5.604 1.00 96.75 172 LEU A O 1
ATOM 1402 N N . GLU A 1 173 ? -25.414 9.000 6.100 1.00 96.38 173 GLU A N 1
ATOM 1403 C CA . GLU A 1 173 ? -26.138 10.281 6.190 1.00 96.38 173 GLU A CA 1
ATOM 1404 C C . GLU A 1 173 ? -25.999 10.934 7.571 1.00 96.38 173 GLU A C 1
ATOM 1406 O O . GLU A 1 173 ? -25.938 12.157 7.684 1.00 96.38 173 GLU A O 1
ATOM 1411 N N . GLU A 1 174 ? -25.866 10.118 8.616 1.00 95.75 174 GLU A N 1
ATOM 1412 C CA . GLU A 1 174 ? -25.814 10.558 10.008 1.00 95.75 174 GLU A CA 1
ATOM 1413 C C . GLU A 1 174 ? -24.622 9.954 10.756 1.00 95.75 174 GLU A C 1
ATOM 1415 O O . GLU A 1 174 ? -24.057 8.923 10.377 1.00 95.75 174 GLU A O 1
ATOM 1420 N N . LYS A 1 175 ? -24.231 10.616 11.851 1.00 94.62 175 LYS A N 1
ATOM 1421 C CA . LYS A 1 175 ? -23.193 10.113 12.757 1.00 94.62 175 LYS A CA 1
ATOM 1422 C C . LYS A 1 175 ? -23.694 8.872 13.497 1.00 94.62 175 LYS A C 1
ATOM 1424 O O . LYS A 1 175 ? -24.866 8.831 13.875 1.00 94.62 175 LYS A O 1
ATOM 1429 N N . PRO A 1 176 ? -22.817 7.897 13.794 1.00 95.06 176 PRO A N 1
ATOM 1430 C CA . PRO A 1 176 ? -23.174 6.841 14.732 1.00 95.06 176 PRO A CA 1
ATOM 1431 C C . PRO A 1 176 ? -23.528 7.446 16.097 1.00 95.06 176 PRO A C 1
ATOM 1433 O O . PRO A 1 176 ? -22.963 8.464 16.502 1.00 95.06 176 PRO A O 1
ATOM 1436 N N . SER A 1 177 ? -24.428 6.795 16.837 1.00 97.06 177 SER A N 1
ATOM 1437 C CA . SER A 1 177 ? -24.651 7.152 18.238 1.00 97.06 177 SER A CA 1
ATOM 1438 C C . SER A 1 177 ? -23.357 6.986 19.037 1.00 97.06 177 SER A C 1
ATOM 1440 O O . SER A 1 177 ? -22.530 6.127 18.723 1.00 97.06 177 SER A O 1
ATOM 1442 N N . GLU A 1 178 ? -23.211 7.743 20.125 1.00 96.44 178 GLU A N 1
ATOM 1443 C CA . GLU A 1 178 ? -22.018 7.675 20.983 1.00 96.44 178 GLU A CA 1
ATOM 1444 C C . GLU A 1 178 ? -21.732 6.240 21.460 1.00 96.44 178 GLU A C 1
ATOM 1446 O O . GLU A 1 178 ? -20.599 5.769 21.437 1.00 96.44 178 GLU A O 1
ATOM 1451 N N . SER A 1 179 ? -22.783 5.489 21.801 1.00 97.19 179 SER A N 1
ATOM 1452 C CA . SER A 1 179 ? -22.679 4.086 22.214 1.00 97.19 179 SER A CA 1
ATOM 1453 C C . SER A 1 179 ? -22.154 3.153 21.116 1.00 97.19 179 SER A C 1
ATOM 1455 O O . SER A 1 179 ? -21.447 2.190 21.418 1.00 97.19 179 SER A O 1
ATOM 1457 N N . VAL A 1 180 ? -22.496 3.408 19.850 1.00 96.38 180 VAL A N 1
ATOM 1458 C CA . VAL A 1 180 ? -21.995 2.639 18.703 1.00 96.38 180 VAL A CA 1
ATOM 1459 C C . VAL A 1 180 ? -20.561 3.047 18.395 1.00 96.38 180 VAL A C 1
ATOM 1461 O O . VAL A 1 180 ? -19.703 2.175 18.245 1.00 96.38 180 VAL A O 1
ATOM 1464 N N . PHE A 1 181 ? -20.284 4.352 18.367 1.00 97.31 181 PHE A N 1
ATOM 1465 C CA . PHE A 1 181 ? -18.941 4.867 18.134 1.00 97.31 181 PHE A CA 1
ATOM 1466 C C . PHE A 1 181 ? -17.947 4.332 19.167 1.00 97.31 181 PHE A C 1
ATOM 1468 O O . PHE A 1 181 ? -16.894 3.833 18.783 1.00 97.31 181 PHE A O 1
ATOM 1475 N N . GLN A 1 182 ? -18.302 4.335 20.454 1.00 97.38 182 GLN A N 1
ATOM 1476 C CA . GLN A 1 182 ? -17.426 3.849 21.519 1.00 97.38 182 GLN A CA 1
ATOM 1477 C C . GLN A 1 182 ? -17.040 2.370 21.337 1.00 97.38 182 GLN A C 1
ATOM 1479 O O . GLN A 1 182 ? -15.880 2.004 21.522 1.00 97.38 182 GLN A O 1
ATOM 1484 N N . LYS A 1 183 ? -17.978 1.518 20.897 1.00 96.00 183 LYS A N 1
ATOM 1485 C CA . LYS A 1 183 ? -17.689 0.105 20.590 1.00 96.00 183 LYS A CA 1
ATOM 1486 C C . LYS A 1 183 ? -16.725 -0.042 19.413 1.00 96.00 183 LYS A C 1
ATOM 1488 O O . LYS A 1 183 ? -15.818 -0.870 19.472 1.00 96.00 183 LYS A O 1
ATOM 1493 N N . ILE A 1 184 ? -16.920 0.749 18.357 1.00 96.50 184 ILE A N 1
ATOM 1494 C CA . ILE A 1 184 ? -16.022 0.766 17.194 1.00 96.50 184 ILE A CA 1
ATOM 1495 C C . ILE A 1 184 ? -14.635 1.250 17.623 1.00 96.50 184 ILE A C 1
ATOM 1497 O O . ILE A 1 184 ? -13.641 0.600 17.316 1.00 96.50 184 ILE A O 1
ATOM 1501 N N . TYR A 1 185 ? -14.573 2.336 18.393 1.00 96.94 185 TYR A N 1
ATOM 1502 C CA . TYR A 1 185 ? -13.340 2.920 18.907 1.00 96.94 185 TYR A CA 1
ATOM 1503 C C . TYR A 1 185 ? -12.517 1.906 19.714 1.00 96.94 185 TYR A C 1
ATOM 1505 O O . TYR A 1 185 ? -11.332 1.732 19.442 1.00 96.94 185 TYR A O 1
ATOM 1513 N N . GLU A 1 186 ? -13.134 1.165 20.640 1.00 95.94 186 GLU A N 1
ATOM 1514 C CA . GLU A 1 186 ? -12.447 0.119 21.415 1.00 95.94 186 GLU A CA 1
ATOM 1515 C C . GLU A 1 186 ? -11.804 -0.967 20.538 1.00 95.94 186 GLU A C 1
ATOM 1517 O O . GLU A 1 186 ? -10.673 -1.388 20.796 1.00 95.94 186 GLU A O 1
ATOM 1522 N N . ILE A 1 187 ? -12.517 -1.431 19.507 1.00 95.31 187 ILE A N 1
ATOM 1523 C CA . ILE A 1 187 ? -12.004 -2.436 18.564 1.00 95.31 187 ILE A CA 1
ATOM 1524 C C . ILE A 1 187 ? -10.872 -1.839 17.729 1.00 95.31 187 ILE A C 1
ATOM 1526 O O . ILE A 1 187 ? -9.830 -2.474 17.557 1.00 95.31 187 ILE A O 1
ATOM 1530 N N . SER A 1 188 ? -11.051 -0.608 17.255 1.00 96.31 188 SER A N 1
ATOM 1531 C CA . SER A 1 188 ? -10.072 0.102 16.439 1.00 96.31 188 SER A CA 1
ATOM 1532 C C . SER A 1 188 ? -8.760 0.343 17.177 1.00 96.31 188 SER A C 1
ATOM 1534 O O . SER A 1 188 ? -7.703 0.121 16.586 1.00 96.31 188 SER A O 1
ATOM 1536 N N . ILE A 1 189 ? -8.800 0.741 18.453 1.00 96.62 189 ILE A N 1
ATOM 1537 C CA . ILE A 1 189 ? -7.591 0.924 19.268 1.00 96.62 189 ILE A CA 1
ATOM 1538 C C . ILE A 1 189 ? -6.861 -0.407 19.452 1.00 96.62 189 ILE A C 1
ATOM 1540 O O . ILE A 1 189 ? -5.651 -0.476 19.242 1.00 96.62 189 ILE A O 1
ATOM 1544 N N . PHE A 1 190 ? -7.587 -1.482 19.770 1.00 96.31 190 PHE A N 1
ATOM 1545 C CA . PHE A 1 190 ? -6.976 -2.801 19.914 1.00 96.31 190 PHE A CA 1
ATOM 1546 C C . PHE A 1 190 ? -6.311 -3.278 18.613 1.00 96.31 190 PHE A C 1
ATOM 1548 O O . PHE A 1 190 ? -5.152 -3.700 18.628 1.00 96.31 190 PHE A O 1
ATOM 1555 N N . ALA A 1 191 ? -7.029 -3.194 17.488 1.00 96.12 191 ALA A N 1
ATOM 1556 C CA . ALA A 1 191 ? -6.530 -3.613 16.181 1.00 96.12 191 ALA A CA 1
ATOM 1557 C C . ALA A 1 191 ? -5.278 -2.824 15.774 1.00 96.12 191 ALA A C 1
ATOM 1559 O O . ALA A 1 191 ? -4.292 -3.418 15.329 1.00 96.12 191 ALA A O 1
ATOM 1560 N N . ARG A 1 192 ? -5.288 -1.504 15.998 1.00 96.88 192 ARG A N 1
ATOM 1561 C CA . ARG A 1 192 ? -4.135 -0.638 15.752 1.00 96.88 192 ARG A CA 1
ATOM 1562 C C . ARG A 1 192 ? -2.928 -1.048 16.593 1.00 96.88 192 ARG A C 1
ATOM 1564 O O . ARG A 1 192 ? -1.855 -1.252 16.033 1.00 96.88 192 ARG A O 1
ATOM 1571 N N . THR A 1 193 ? -3.088 -1.205 17.909 1.00 97.06 193 THR A N 1
ATOM 1572 C CA . THR A 1 193 ? -1.971 -1.589 18.789 1.00 97.06 193 THR A CA 1
ATOM 1573 C C . THR A 1 193 ? -1.407 -2.958 18.411 1.00 97.06 193 THR A C 1
ATOM 1575 O O . THR A 1 193 ? -0.190 -3.129 18.369 1.00 97.06 193 THR A O 1
ATOM 1578 N N . ALA A 1 194 ? -2.266 -3.926 18.077 1.00 97.56 194 ALA A N 1
ATOM 1579 C CA . ALA A 1 194 ? -1.821 -5.238 17.614 1.00 97.56 194 ALA A CA 1
ATOM 1580 C C . ALA A 1 194 ? -0.999 -5.144 16.316 1.00 97.56 194 ALA A C 1
ATOM 1582 O O . ALA A 1 194 ? 0.020 -5.824 16.185 1.00 97.56 194 ALA A O 1
ATOM 1583 N N . PHE A 1 195 ? -1.408 -4.285 15.377 1.00 97.94 195 PHE A N 1
ATOM 1584 C CA . PHE A 1 195 ? -0.660 -4.028 14.147 1.00 97.94 195 PHE A CA 1
ATOM 1585 C C . PHE A 1 195 ? 0.696 -3.358 14.417 1.00 97.94 195 PHE A C 1
ATOM 1587 O O . PHE A 1 195 ? 1.725 -3.841 13.938 1.00 97.94 195 PHE A O 1
ATOM 1594 N N . GLU A 1 196 ? 0.725 -2.292 15.219 1.00 97.69 196 GLU A N 1
ATOM 1595 C CA . GLU A 1 196 ? 1.957 -1.579 15.581 1.00 97.69 196 GLU A CA 1
ATOM 1596 C C . GLU A 1 196 ? 2.956 -2.501 16.300 1.00 97.69 196 GLU A C 1
ATOM 1598 O O . GLU A 1 196 ? 4.138 -2.529 15.940 1.00 97.69 196 GLU A O 1
ATOM 1603 N N . ASP A 1 197 ? 2.494 -3.302 17.266 1.00 98.06 197 ASP A N 1
ATOM 1604 C CA . ASP A 1 197 ? 3.341 -4.261 17.979 1.00 98.06 197 ASP A CA 1
ATOM 1605 C C . ASP A 1 197 ? 3.842 -5.380 17.049 1.00 98.06 197 ASP A C 1
ATOM 1607 O O . ASP A 1 197 ? 5.012 -5.765 17.138 1.00 98.06 197 ASP A O 1
ATOM 1611 N N . ALA A 1 198 ? 3.018 -5.863 16.109 1.00 97.81 198 ALA A N 1
ATOM 1612 C CA . ALA A 1 198 ? 3.446 -6.844 15.109 1.00 97.81 198 ALA A CA 1
ATOM 1613 C C . ALA A 1 198 ? 4.571 -6.285 14.223 1.00 97.81 198 ALA A C 1
ATOM 1615 O O . ALA A 1 198 ? 5.622 -6.917 14.076 1.00 97.81 198 ALA A O 1
ATOM 1616 N N . ILE A 1 199 ? 4.404 -5.071 13.695 1.00 97.25 199 ILE A N 1
ATOM 1617 C CA . ILE A 1 199 ? 5.419 -4.394 12.876 1.00 97.25 199 ILE A CA 1
ATOM 1618 C C . ILE A 1 199 ? 6.693 -4.108 13.686 1.00 97.25 199 ILE A C 1
ATOM 1620 O O . ILE A 1 199 ? 7.812 -4.321 13.210 1.00 97.25 199 ILE A O 1
ATOM 1624 N N . LYS A 1 200 ? 6.549 -3.682 14.943 1.00 96.88 200 LYS A N 1
ATOM 1625 C CA . LYS A 1 200 ? 7.673 -3.470 15.861 1.00 96.88 200 LYS A CA 1
ATOM 1626 C C . LYS A 1 200 ? 8.433 -4.766 16.139 1.00 96.88 200 LYS A C 1
ATOM 1628 O O . LYS A 1 200 ? 9.665 -4.741 16.129 1.00 96.88 200 LYS A O 1
ATOM 1633 N N . SER A 1 201 ? 7.728 -5.878 16.354 1.00 97.38 201 SER A N 1
ATOM 1634 C CA . SER A 1 201 ? 8.338 -7.193 16.586 1.00 97.38 201 SER A CA 1
ATOM 1635 C C . SER A 1 201 ? 9.156 -7.655 15.381 1.00 97.38 201 SER A C 1
ATOM 1637 O O . SER A 1 201 ? 10.300 -8.077 15.547 1.00 97.38 201 SER A O 1
ATOM 1639 N N . LEU A 1 202 ? 8.632 -7.455 14.166 1.00 94.69 202 LEU A N 1
ATOM 1640 C CA . LEU A 1 202 ? 9.322 -7.758 12.916 1.00 94.69 202 LEU A CA 1
ATOM 1641 C C . LEU A 1 202 ? 10.642 -6.988 12.812 1.00 94.69 202 LEU A C 1
ATOM 1643 O O . LEU A 1 202 ? 11.701 -7.585 12.624 1.00 94.69 202 LEU A O 1
ATOM 1647 N N . PHE A 1 203 ? 10.593 -5.664 12.966 1.00 92.50 203 PHE A N 1
ATOM 1648 C CA . PHE A 1 203 ? 11.776 -4.820 12.800 1.00 92.50 203 PHE A CA 1
ATOM 1649 C C . PHE A 1 203 ? 12.831 -5.024 13.885 1.00 92.50 203 PHE A C 1
ATOM 1651 O O . PHE A 1 203 ? 14.023 -4.881 13.618 1.00 92.50 203 PHE A O 1
ATOM 1658 N N . LYS A 1 204 ? 12.407 -5.355 15.106 1.00 94.50 204 LYS A N 1
ATOM 1659 C CA . LYS A 1 204 ? 13.323 -5.683 16.204 1.00 94.50 204 LYS A CA 1
ATOM 1660 C C . LYS A 1 204 ? 13.800 -7.134 16.180 1.00 94.50 204 LYS A C 1
ATOM 1662 O O . LYS A 1 204 ? 14.707 -7.460 16.938 1.00 94.50 204 LYS A O 1
ATOM 1667 N N . LYS A 1 205 ? 13.208 -7.986 15.333 1.00 92.19 205 LYS A N 1
ATOM 1668 C CA . LYS A 1 205 ? 13.373 -9.449 15.364 1.00 92.19 205 LYS A CA 1
ATOM 1669 C C . LYS A 1 205 ? 13.078 -10.020 16.759 1.00 92.19 205 LYS A C 1
ATOM 1671 O O . LYS A 1 205 ? 13.777 -10.904 17.247 1.00 92.19 205 LYS A O 1
ATOM 1676 N N . ASP A 1 206 ? 12.052 -9.473 17.404 1.00 97.25 206 ASP A N 1
ATOM 1677 C CA . ASP A 1 206 ? 11.668 -9.783 18.779 1.00 97.25 206 ASP A CA 1
ATOM 1678 C C . ASP A 1 206 ? 10.608 -10.891 18.794 1.00 97.25 206 ASP A C 1
ATOM 1680 O O . ASP A 1 206 ? 9.414 -10.646 18.603 1.00 97.25 206 ASP A O 1
ATOM 1684 N N . TYR A 1 207 ? 11.066 -12.127 19.006 1.00 96.38 207 TYR A N 1
ATOM 1685 C CA . TYR A 1 207 ? 10.201 -13.304 19.082 1.00 96.38 207 TYR A CA 1
ATOM 1686 C C . TYR A 1 207 ? 9.185 -13.213 20.228 1.00 96.38 207 TYR A C 1
ATOM 1688 O O . TYR A 1 207 ? 8.023 -13.571 20.045 1.00 96.38 207 TYR A O 1
ATOM 1696 N N . MET A 1 208 ? 9.604 -12.721 21.399 1.00 97.75 208 MET A N 1
ATOM 1697 C CA . MET A 1 208 ? 8.727 -12.652 22.570 1.00 97.75 208 MET A CA 1
ATOM 1698 C C . MET A 1 208 ? 7.579 -11.678 22.328 1.00 97.75 208 MET A C 1
ATOM 1700 O O . MET A 1 208 ? 6.431 -11.999 22.632 1.00 97.75 208 MET A O 1
ATOM 1704 N N . LEU A 1 209 ? 7.867 -10.516 21.736 1.00 97.69 209 LEU A N 1
ATOM 1705 C CA . LEU A 1 209 ? 6.823 -9.565 21.369 1.00 97.69 209 LEU A CA 1
ATOM 1706 C C . LEU A 1 209 ? 5.871 -10.157 20.319 1.00 97.69 209 LEU A C 1
ATOM 1708 O O . LEU A 1 209 ? 4.659 -10.008 20.455 1.00 97.69 209 LEU A O 1
ATOM 1712 N N . ALA A 1 210 ? 6.389 -10.863 19.309 1.00 97.19 210 ALA A N 1
ATOM 1713 C CA . ALA A 1 210 ? 5.553 -11.501 18.290 1.00 97.19 210 ALA A CA 1
ATOM 1714 C C . ALA A 1 210 ? 4.583 -12.538 18.894 1.00 97.19 210 ALA A C 1
ATOM 1716 O O . ALA A 1 210 ? 3.385 -12.515 18.595 1.00 97.19 210 ALA A O 1
ATOM 1717 N N . ASP A 1 211 ? 5.070 -13.406 19.784 1.00 97.81 211 ASP A N 1
ATOM 1718 C CA . ASP A 1 211 ? 4.245 -14.410 20.470 1.00 97.81 211 ASP A CA 1
ATOM 1719 C C . ASP A 1 211 ? 3.188 -13.769 21.390 1.00 97.81 211 ASP A C 1
ATOM 1721 O O . ASP A 1 211 ? 2.012 -14.158 21.390 1.00 97.81 211 ASP A O 1
ATOM 1725 N N . GLN A 1 212 ? 3.569 -12.705 22.105 1.00 97.38 212 GLN A N 1
ATOM 1726 C CA . GLN A 1 212 ? 2.644 -11.924 22.927 1.00 97.38 212 GLN A CA 1
ATOM 1727 C C . GLN A 1 212 ? 1.524 -11.290 22.097 1.00 97.38 212 GLN A C 1
ATOM 1729 O O . GLN A 1 212 ? 0.368 -11.323 22.521 1.00 97.38 212 GLN A O 1
ATOM 1734 N N . VAL A 1 213 ? 1.831 -10.729 20.923 1.00 97.25 213 VAL A N 1
ATOM 1735 C CA . VAL A 1 213 ? 0.816 -10.149 20.026 1.00 97.25 213 VAL A CA 1
ATOM 1736 C C . VAL A 1 213 ? -0.185 -11.213 19.588 1.00 97.25 213 VAL A C 1
ATOM 1738 O O . VAL A 1 213 ? -1.393 -11.000 19.708 1.00 97.25 213 VAL A O 1
ATOM 1741 N N . ILE A 1 214 ? 0.292 -12.382 19.153 1.00 96.38 214 ILE A N 1
ATOM 1742 C CA . ILE A 1 214 ? -0.575 -13.498 18.742 1.00 96.38 214 ILE A CA 1
ATOM 1743 C C . ILE A 1 214 ? -1.499 -13.915 19.892 1.00 96.38 214 ILE A C 1
ATOM 1745 O O . ILE A 1 214 ? -2.705 -14.092 19.690 1.00 96.38 214 ILE A O 1
ATOM 1749 N N . SER A 1 215 ? -0.950 -14.050 21.098 1.00 96.50 215 SER A N 1
ATOM 1750 C CA . SER A 1 215 ? -1.710 -14.435 22.289 1.00 96.50 215 SER A CA 1
ATOM 1751 C C . SER A 1 215 ? -2.775 -13.396 22.656 1.00 96.50 215 SER A C 1
ATOM 1753 O O . SER A 1 215 ? -3.936 -13.759 22.865 1.00 96.50 215 SER A O 1
ATOM 1755 N N . LYS A 1 216 ? -2.423 -12.102 22.644 1.00 95.19 216 LYS A N 1
ATOM 1756 C CA . LYS A 1 216 ? -3.362 -10.994 22.901 1.00 95.19 216 LYS A CA 1
ATOM 1757 C C . LYS A 1 216 ? -4.511 -10.974 21.892 1.00 95.19 216 LYS A C 1
ATOM 1759 O O . LYS A 1 216 ? -5.666 -10.855 22.294 1.00 95.19 216 LYS A O 1
ATOM 1764 N N . VAL A 1 217 ? -4.217 -11.123 20.597 1.00 94.56 217 VAL A N 1
ATOM 1765 C CA . VAL A 1 217 ? -5.240 -11.146 19.533 1.00 94.56 217 VAL A CA 1
ATOM 1766 C C . VAL A 1 217 ? -6.191 -12.327 19.709 1.00 94.56 217 VAL A C 1
ATOM 1768 O O . VAL A 1 217 ? -7.406 -12.133 19.690 1.00 94.56 217 VAL A O 1
ATOM 1771 N N . LYS A 1 218 ? -5.668 -13.533 19.967 1.00 93.75 218 LYS A N 1
ATOM 1772 C CA . LYS A 1 218 ? -6.503 -14.717 20.236 1.00 93.75 218 LYS A CA 1
ATOM 1773 C C . LYS A 1 218 ? -7.435 -14.496 21.428 1.00 93.75 218 LYS A C 1
ATOM 1775 O O . LYS A 1 218 ? -8.627 -14.779 21.329 1.00 93.75 218 LYS A O 1
ATOM 1780 N N . GLN A 1 219 ? -6.908 -13.974 22.534 1.00 92.88 219 GLN A N 1
ATOM 1781 C CA . GLN A 1 219 ? -7.699 -13.702 23.733 1.00 92.88 219 GLN A CA 1
ATOM 1782 C C . GLN A 1 219 ? -8.794 -12.661 23.467 1.00 92.88 219 GLN A C 1
ATOM 1784 O O . GLN A 1 219 ? -9.937 -12.859 23.875 1.00 92.88 219 GLN A O 1
ATOM 1789 N N . TYR A 1 220 ? -8.473 -11.582 22.751 1.00 91.44 220 TYR A N 1
ATOM 1790 C CA . TYR A 1 220 ? -9.442 -10.542 22.414 1.00 91.44 220 TYR A CA 1
ATOM 1791 C C . TYR A 1 220 ? -10.590 -11.076 21.548 1.00 91.44 220 TYR A C 1
ATOM 1793 O O . TYR A 1 220 ? -11.758 -10.835 21.859 1.00 91.44 220 TYR A O 1
ATOM 1801 N N . CYS A 1 221 ? -10.284 -11.863 20.509 1.00 88.19 221 CYS A N 1
ATOM 1802 C CA . CYS A 1 221 ? -11.305 -12.487 19.664 1.00 88.19 221 CYS A CA 1
ATOM 1803 C C . CYS A 1 221 ? -12.226 -13.417 20.469 1.00 88.19 221 CYS A C 1
ATOM 1805 O O . CYS A 1 221 ? -13.440 -13.369 20.295 1.00 88.19 221 CYS A O 1
ATOM 1807 N N . LEU A 1 222 ? -11.682 -14.210 21.399 1.00 87.19 222 LEU A N 1
ATOM 1808 C CA . LEU A 1 222 ? -12.485 -15.086 22.264 1.00 87.19 222 LEU A CA 1
ATOM 1809 C C . LEU A 1 222 ? -13.432 -14.316 23.196 1.00 87.19 222 LEU A C 1
ATOM 1811 O O . LEU A 1 222 ? -14.507 -14.818 23.517 1.00 87.19 222 LEU A O 1
ATOM 1815 N N . LEU A 1 223 ? -13.033 -13.121 23.641 1.00 84.25 223 LEU A N 1
ATOM 1816 C CA . LEU A 1 223 ? -13.828 -12.280 24.539 1.00 84.25 223 LEU A CA 1
ATOM 1817 C C . LEU A 1 223 ? -14.936 -11.506 23.816 1.00 84.25 223 LEU A C 1
ATOM 1819 O O . LEU A 1 223 ? -15.972 -11.256 24.420 1.00 84.25 223 LEU A O 1
ATOM 1823 N N . LYS A 1 224 ? -14.719 -11.100 22.558 1.00 75.38 224 LYS A N 1
ATOM 1824 C CA . LYS A 1 224 ? -15.652 -10.247 21.795 1.00 75.38 224 LYS A CA 1
ATOM 1825 C C . LYS A 1 224 ? -16.531 -11.011 20.791 1.00 75.38 224 LYS A C 1
ATOM 18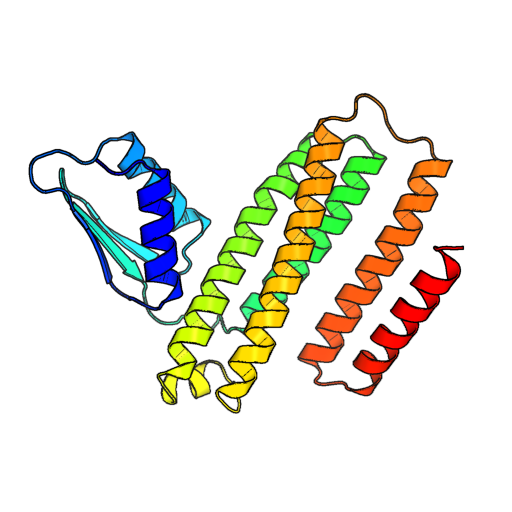27 O O . LYS A 1 224 ? -17.447 -10.413 20.238 1.00 75.38 224 LYS A O 1
ATOM 1832 N N . MET A 1 225 ? -16.260 -12.296 20.535 1.00 56.62 225 MET A N 1
ATOM 1833 C CA . MET A 1 225 ? -17.110 -13.179 19.710 1.00 56.62 225 MET A CA 1
ATOM 1834 C C . MET A 1 225 ? -18.096 -14.030 20.537 1.00 56.62 225 MET A C 1
ATOM 1836 O O . MET A 1 225 ? -18.726 -14.935 19.991 1.00 56.62 225 MET A O 1
ATOM 1840 N N . LYS A 1 226 ? -18.219 -13.755 21.839 1.00 44.72 226 LYS A N 1
ATOM 1841 C CA . LYS A 1 226 ? -19.309 -14.215 22.711 1.00 44.72 226 LYS A CA 1
ATOM 1842 C C . LYS A 1 226 ? -20.260 -13.057 22.972 1.00 44.72 226 LYS A C 1
ATOM 1844 O O . LYS A 1 226 ? -21.469 -13.338 23.093 1.00 44.72 226 LYS A O 1
#

Nearest PDB structures (foldseek):
  1t72-assembly1_A  TM=8.756E-01  e=2.248E-03  Aquifex aeolicus
  1sum-assembly1_B  TM=7.207E-01  e=3.617E-02  Thermotoga maritima
  1xwm-assembly1_A-2  TM=6.973E-01  e=9.285E-02  Geobacillus stearothermophilus
  2iiu-assembly1_A  TM=5.657E-01  e=2.114E+00  Shewanella oneidensis
  7sqc-assembly1_C1  TM=3.607E-01  e=4.449E+00  Chlamydomonas reinhardtii

pLDDT: mean 93.22, std 8.31, range [44.72, 98.69]

Mean predicted aligned error: 4.47 Å

Foldseek 3Di:
DDDLVRVLVVVLVCLLLQDFKDKQFDDPFFDDPVSVVSVVCSCVQARPQKDFPDDDRGMTMIGRDDDDLCDALLNLVVVLLVLLLVLLVLLLVCLQVLPLVSLVVLLSSLSSLNNSLSVSSNLLNVCLVPVVSCVSNPHPDNVVSVVSNVVSVVSSVSSVVSNVSSVVSNVDPDHDDPVVSVVVVVVSVLVSVLSVLCSVCVVVVPPVSNVVSVVSVVVVCVVVVD